Protein AF-C7G5F5-F1 (afdb_monomer_lite)

Structure (mmCIF, N/CA/C/O backbone):
data_AF-C7G5F5-F1
#
_entry.id   AF-C7G5F5-F1
#
loop_
_atom_site.group_PDB
_atom_site.id
_atom_site.type_symbol
_atom_site.label_atom_id
_atom_site.label_alt_id
_atom_site.label_comp_id
_atom_site.label_asym_id
_atom_site.label_entity_id
_atom_site.label_seq_id
_atom_site.pdbx_PDB_ins_code
_atom_site.Cartn_x
_atom_site.Cartn_y
_atom_site.Cartn_z
_atom_site.occupancy
_atom_site.B_iso_or_equiv
_atom_site.auth_seq_id
_atom_site.auth_comp_id
_atom_site.auth_asym_id
_atom_site.auth_atom_id
_atom_site.pdbx_PDB_model_num
ATOM 1 N N . MET A 1 1 ? -18.216 -35.610 23.518 1.00 41.78 1 MET A N 1
ATOM 2 C CA . MET A 1 1 ? -18.281 -35.046 22.150 1.00 41.78 1 MET A CA 1
ATOM 3 C C . MET A 1 1 ? -19.671 -34.454 21.893 1.00 41.78 1 MET A C 1
ATOM 5 O O . MET A 1 1 ? -20.422 -35.000 21.100 1.00 41.78 1 MET A O 1
ATOM 9 N N . GLY A 1 2 ? -20.041 -33.373 22.588 1.00 44.19 2 GLY A N 1
ATOM 10 C CA . GLY A 1 2 ? -21.374 -32.755 22.455 1.00 44.19 2 GLY A CA 1
ATOM 11 C C . GLY A 1 2 ? -21.395 -31.230 22.597 1.00 44.19 2 GLY A 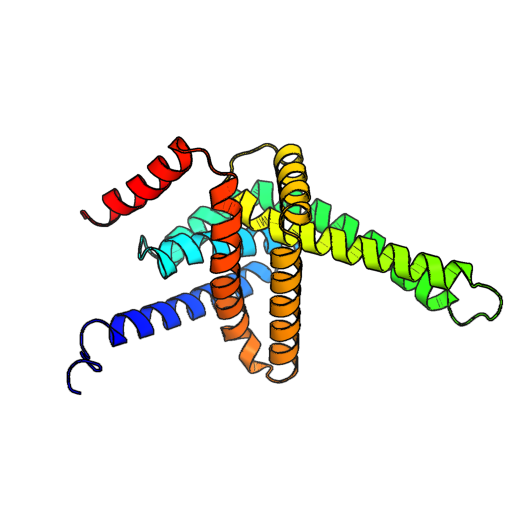C 1
ATOM 12 O O . GLY A 1 2 ? -22.450 -30.632 22.476 1.00 44.19 2 GLY A O 1
ATOM 13 N N . GLU A 1 3 ? -20.237 -30.592 22.799 1.00 46.66 3 GLU A N 1
ATOM 14 C CA . GLU A 1 3 ? -20.120 -29.143 23.048 1.00 46.66 3 GLU A CA 1
ATOM 15 C C . GLU A 1 3 ? -19.305 -28.403 21.969 1.00 46.66 3 GLU A C 1
ATOM 17 O O . GLU A 1 3 ? -18.878 -27.273 22.165 1.00 46.66 3 GLU A O 1
ATOM 22 N N . ILE A 1 4 ? -19.071 -29.025 20.806 1.00 52.66 4 ILE A N 1
ATOM 23 C CA . ILE A 1 4 ? -18.337 -28.401 19.679 1.00 52.66 4 ILE A CA 1
ATOM 24 C C . ILE A 1 4 ? -19.300 -27.698 18.693 1.00 52.66 4 ILE A C 1
ATOM 26 O O . ILE A 1 4 ? -18.876 -26.930 17.836 1.00 52.66 4 ILE A O 1
ATOM 30 N N . PHE A 1 5 ? -20.613 -27.880 18.870 1.00 50.88 5 PHE A N 1
ATOM 31 C CA . PHE A 1 5 ? -21.679 -27.259 18.075 1.00 50.88 5 PHE A CA 1
ATOM 32 C C . PHE A 1 5 ? -22.667 -26.486 18.964 1.00 50.88 5 PHE A C 1
ATOM 34 O O . PHE A 1 5 ? -23.878 -26.673 18.889 1.00 50.88 5 PHE A O 1
ATOM 41 N N . GLY A 1 6 ? -22.155 -25.600 19.823 1.00 54.84 6 GLY A N 1
ATOM 42 C CA . GLY A 1 6 ? -22.969 -24.543 20.429 1.00 54.84 6 GLY A CA 1
ATOM 43 C C . GLY A 1 6 ? -23.413 -23.557 19.344 1.00 54.84 6 GLY A C 1
ATOM 44 O O . GLY A 1 6 ? -22.683 -22.623 19.006 1.00 54.84 6 GLY A O 1
ATOM 45 N N . LEU A 1 7 ? -24.580 -23.827 18.760 1.00 55.72 7 LEU A N 1
ATOM 46 C CA . LEU A 1 7 ? -25.142 -23.190 17.566 1.00 55.72 7 LEU A CA 1
ATOM 47 C C . LEU A 1 7 ? -25.473 -21.695 17.726 1.00 55.72 7 LEU A C 1
ATOM 49 O O . LEU A 1 7 ? -25.555 -21.007 16.715 1.00 55.72 7 LEU A O 1
ATOM 53 N N . ASP A 1 8 ? -25.547 -21.155 18.945 1.00 58.97 8 ASP A N 1
ATOM 54 C CA . ASP A 1 8 ? -26.047 -19.782 19.136 1.00 58.97 8 ASP A CA 1
ATOM 55 C C . ASP A 1 8 ? -24.960 -18.709 19.306 1.00 58.97 8 ASP A C 1
ATOM 57 O O . ASP A 1 8 ? -25.210 -17.530 19.071 1.00 58.97 8 ASP A O 1
ATOM 61 N N . GLY A 1 9 ? -23.727 -19.090 19.656 1.00 62.62 9 GLY A N 1
ATOM 62 C CA . GLY A 1 9 ? -22.650 -18.125 19.917 1.00 62.62 9 GLY A CA 1
ATOM 63 C C . GLY A 1 9 ? -21.475 -18.231 18.951 1.00 62.62 9 GLY A C 1
ATOM 64 O O . GLY A 1 9 ? -21.127 -17.272 18.266 1.00 62.62 9 GLY A O 1
ATOM 65 N N . GLY A 1 10 ? -20.829 -19.399 18.903 1.00 69.06 10 GLY A N 1
ATOM 66 C CA . GLY A 1 10 ? -19.548 -19.569 18.208 1.00 69.06 10 GLY A CA 1
ATOM 67 C C . GLY A 1 10 ? -19.675 -19.610 16.685 1.00 69.06 10 GLY A C 1
ATOM 68 O O . GLY A 1 10 ? -18.945 -18.909 15.985 1.00 69.06 10 GLY A O 1
ATOM 69 N N . ILE A 1 11 ? -20.630 -20.393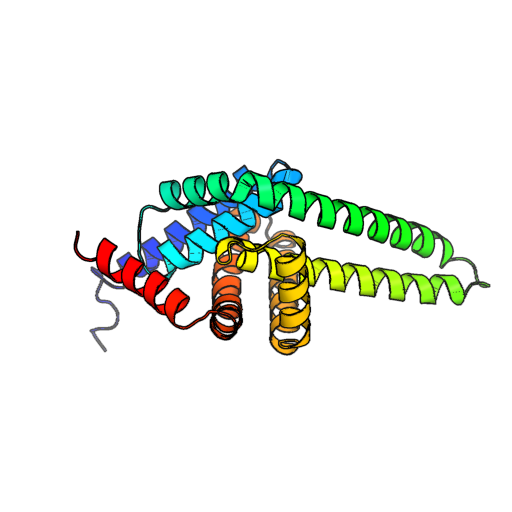 16.172 1.00 75.44 11 ILE A N 1
ATOM 70 C CA . ILE A 1 11 ? -20.873 -20.520 14.725 1.00 75.44 11 ILE A CA 1
ATOM 71 C C . ILE A 1 11 ? -21.415 -19.206 14.163 1.00 75.44 11 ILE A C 1
ATOM 73 O O . ILE A 1 11 ? -20.936 -18.755 13.127 1.00 75.44 11 ILE A O 1
ATOM 77 N N . MET A 1 12 ? -22.340 -18.557 14.878 1.00 74.25 12 MET A N 1
ATOM 78 C CA . MET A 1 12 ? -22.868 -17.245 14.498 1.00 74.25 12 MET A CA 1
ATOM 79 C C . MET A 1 12 ? -21.747 -16.198 14.423 1.00 74.25 12 MET A C 1
ATOM 81 O O . MET A 1 12 ? -21.626 -15.503 13.420 1.00 74.25 12 MET A O 1
ATOM 85 N N . LYS A 1 13 ? -20.851 -16.147 15.421 1.00 73.56 13 LYS A N 1
ATOM 86 C CA . LYS A 1 13 ? -19.676 -15.256 15.397 1.00 73.56 13 LYS A CA 1
ATOM 87 C C . LYS A 1 13 ? -18.721 -15.565 14.245 1.00 73.56 13 LYS A C 1
ATOM 89 O O . LYS A 1 13 ? -18.188 -14.641 13.632 1.00 73.56 13 LYS A O 1
ATOM 94 N N . PHE A 1 14 ? -18.497 -16.841 13.933 1.00 76.50 14 PHE A N 1
ATOM 95 C CA . PHE A 1 14 ? -17.671 -17.229 12.790 1.00 76.50 14 PHE A CA 1
ATOM 96 C C . PHE A 1 14 ? -18.301 -16.787 11.464 1.00 76.50 14 PHE A C 1
ATOM 98 O O . PHE A 1 14 ? -17.620 -16.173 10.643 1.00 76.50 14 PHE A O 1
ATOM 105 N N . LEU A 1 15 ? -19.600 -17.033 11.276 1.00 78.75 15 LEU A N 1
ATOM 106 C CA . LEU A 1 15 ? -20.338 -16.603 10.088 1.00 78.75 15 LEU A CA 1
ATOM 107 C C . LEU A 1 15 ? -20.327 -15.079 9.933 1.00 78.75 15 LEU A C 1
ATOM 109 O O . LEU A 1 15 ? -20.079 -14.592 8.831 1.00 78.75 15 LEU A O 1
ATOM 113 N N . SER A 1 16 ? -20.516 -14.333 11.025 1.00 80.00 16 SER A N 1
ATOM 114 C CA . SER A 1 16 ? -20.414 -12.870 11.022 1.00 80.00 16 SER A CA 1
ATOM 115 C C . SER A 1 16 ? -19.023 -12.404 10.594 1.00 80.00 16 SER A C 1
ATOM 117 O O . SER A 1 16 ? -18.918 -11.565 9.707 1.00 80.00 16 SER A O 1
ATOM 119 N N . LYS A 1 17 ? -17.947 -13.016 11.112 1.00 79.25 17 LYS A N 1
ATOM 120 C CA . LYS A 1 17 ? -16.571 -12.691 10.689 1.00 79.25 17 LYS A CA 1
ATOM 121 C C . LYS A 1 17 ? -16.331 -12.970 9.213 1.00 79.25 17 LYS A C 1
ATOM 123 O O . LYS A 1 17 ? -15.713 -12.154 8.534 1.00 79.25 17 LYS A O 1
ATOM 128 N N . VAL A 1 18 ? -16.808 -14.106 8.706 1.00 81.69 18 VAL A N 1
ATOM 129 C CA . VAL A 1 18 ? -16.709 -14.425 7.276 1.00 81.69 18 VAL A CA 1
ATOM 130 C C . VAL A 1 18 ? -17.470 -13.386 6.458 1.00 81.69 18 VAL A C 1
ATOM 132 O O . VAL A 1 18 ? -16.911 -12.854 5.502 1.00 81.69 18 VAL A O 1
ATOM 135 N N . SER A 1 19 ? -18.692 -13.032 6.857 1.00 82.81 19 SER A N 1
ATOM 136 C CA . SER A 1 19 ? -19.483 -11.984 6.204 1.00 82.81 19 SER A CA 1
ATOM 137 C C . SER A 1 19 ? -18.752 -10.637 6.192 1.00 82.81 19 SER A C 1
ATOM 139 O O . SER A 1 19 ? -18.629 -10.014 5.139 1.00 82.81 19 SER A O 1
ATOM 141 N N . ASP A 1 20 ? -18.180 -10.219 7.319 1.00 83.31 20 ASP A N 1
ATOM 142 C CA . ASP A 1 20 ? -17.421 -8.971 7.426 1.00 83.31 20 ASP A CA 1
ATOM 143 C C . ASP A 1 20 ? -16.192 -8.960 6.507 1.00 83.31 20 ASP A C 1
ATOM 145 O O . ASP A 1 20 ? -15.927 -7.971 5.819 1.00 83.31 20 ASP A O 1
ATOM 149 N N . ILE A 1 21 ? -15.466 -10.080 6.422 1.00 84.19 21 ILE A N 1
ATOM 150 C CA . ILE A 1 21 ? -14.344 -10.242 5.486 1.00 84.19 21 ILE A CA 1
ATOM 151 C C . ILE A 1 21 ? -14.812 -10.054 4.034 1.00 84.19 21 ILE A C 1
ATOM 153 O O . ILE A 1 21 ? -14.138 -9.381 3.248 1.00 84.19 21 ILE A O 1
ATOM 157 N N . CYS A 1 22 ? -15.978 -10.599 3.681 1.00 84.19 22 CYS A N 1
ATOM 158 C CA . CYS A 1 22 ? -16.553 -10.458 2.341 1.00 84.19 22 CYS A CA 1
ATOM 159 C C . CYS A 1 22 ? -16.934 -9.007 2.043 1.00 84.19 22 CYS A C 1
ATOM 161 O O . CYS A 1 22 ? -16.610 -8.485 0.977 1.00 84.19 22 CYS A O 1
ATOM 163 N N . ILE A 1 23 ? -17.575 -8.330 2.998 1.00 85.19 23 ILE A N 1
ATOM 164 C CA . ILE A 1 23 ? -17.983 -6.931 2.844 1.00 85.19 23 ILE A CA 1
ATOM 165 C C . ILE A 1 23 ? -16.751 -6.028 2.697 1.00 85.19 23 ILE A C 1
ATOM 167 O O . ILE A 1 23 ? -16.741 -5.157 1.827 1.00 85.19 23 ILE A O 1
ATOM 171 N N . ILE A 1 24 ? -15.690 -6.251 3.483 1.00 86.19 24 ILE A N 1
ATOM 172 C CA . ILE A 1 24 ? -14.423 -5.509 3.355 1.00 86.19 24 ILE A CA 1
ATOM 173 C C . ILE A 1 24 ? -13.800 -5.732 1.978 1.00 86.19 24 ILE A C 1
ATOM 175 O O . ILE A 1 24 ? -13.337 -4.771 1.370 1.00 86.19 24 ILE A O 1
ATOM 179 N N . SER A 1 25 ? -13.822 -6.963 1.466 1.00 86.25 25 SER A N 1
ATOM 180 C CA . SER A 1 25 ? -13.322 -7.283 0.126 1.00 86.25 25 SER A CA 1
ATOM 181 C C . SER A 1 25 ? -14.079 -6.512 -0.965 1.00 86.25 25 SER A C 1
ATOM 183 O O . SER A 1 25 ? -13.463 -5.873 -1.819 1.00 86.25 25 SER A O 1
ATOM 185 N N . ILE A 1 26 ? -15.414 -6.479 -0.893 1.00 85.69 26 ILE A N 1
ATOM 186 C CA . ILE A 1 26 ? -16.263 -5.739 -1.842 1.00 85.69 26 ILE A CA 1
ATOM 187 C C . ILE A 1 26 ? -16.007 -4.229 -1.750 1.00 85.69 26 ILE A C 1
ATOM 189 O O . ILE A 1 26 ? -15.820 -3.571 -2.774 1.00 85.69 26 ILE A O 1
ATOM 193 N N . LEU A 1 27 ? -15.969 -3.670 -0.536 1.00 85.31 27 LEU A N 1
ATOM 194 C CA . LEU A 1 27 ? -15.663 -2.251 -0.324 1.00 85.31 27 LEU A CA 1
ATOM 195 C C . LEU A 1 27 ? -14.277 -1.899 -0.861 1.00 85.31 27 LEU A C 1
ATOM 197 O O . LEU A 1 27 ? -14.117 -0.871 -1.518 1.00 85.31 27 LEU A O 1
ATOM 201 N N . TRP A 1 28 ? -13.291 -2.764 -0.617 1.00 86.00 28 TRP A N 1
ATOM 202 C CA . TRP A 1 28 ? -11.934 -2.574 -1.102 1.00 86.00 28 TRP A CA 1
ATOM 203 C C . TRP A 1 28 ? -11.891 -2.544 -2.631 1.00 86.00 28 TRP A C 1
ATOM 205 O O . TRP A 1 28 ? -11.289 -1.621 -3.176 1.00 86.00 28 TRP A O 1
ATOM 215 N N . LEU A 1 29 ? -12.583 -3.471 -3.307 1.00 83.94 29 LEU A N 1
ATOM 216 C CA . LEU A 1 29 ? -12.686 -3.521 -4.772 1.00 83.94 29 LEU A CA 1
ATOM 217 C C . LEU A 1 29 ? -13.338 -2.264 -5.357 1.00 83.94 29 LEU A C 1
ATOM 219 O O . LEU A 1 29 ? -12.807 -1.669 -6.292 1.00 83.94 29 LEU A O 1
ATOM 223 N N . ILE A 1 30 ? -14.463 -1.822 -4.791 1.00 85.25 30 ILE A N 1
ATOM 224 C CA . ILE A 1 30 ? -15.158 -0.611 -5.256 1.00 85.25 30 ILE A CA 1
ATOM 225 C C . ILE A 1 30 ? -14.259 0.617 -5.065 1.00 85.25 30 ILE A C 1
ATOM 227 O O . ILE A 1 30 ? -14.135 1.454 -5.960 1.00 85.25 30 ILE A O 1
ATOM 231 N N . CYS A 1 31 ? -13.587 0.719 -3.918 1.00 82.50 31 CYS A N 1
ATOM 232 C CA . CYS A 1 31 ? -12.700 1.838 -3.615 1.00 82.50 31 CYS A CA 1
ATOM 233 C C . CYS A 1 31 ? -11.328 1.750 -4.298 1.00 82.50 31 CYS A C 1
ATOM 235 O O . CYS A 1 31 ? -10.612 2.750 -4.294 1.00 82.50 31 CYS A O 1
ATOM 237 N N . CYS A 1 32 ? -10.944 0.613 -4.887 1.00 80.06 32 CYS A N 1
ATOM 238 C CA . CYS A 1 32 ? -9.712 0.481 -5.669 1.00 80.06 32 CYS A CA 1
ATOM 239 C C . CYS A 1 32 ? -9.915 0.745 -7.170 1.00 80.06 32 CYS A C 1
ATOM 241 O O . CYS A 1 32 ? -8.932 0.717 -7.908 1.00 80.06 32 CYS A O 1
ATOM 243 N N . LEU A 1 33 ? -11.153 1.000 -7.626 1.00 78.31 33 LEU A N 1
ATOM 244 C CA . LEU A 1 33 ? -11.451 1.295 -9.035 1.00 78.31 33 LEU A CA 1
ATOM 245 C C . LEU A 1 33 ? -10.596 2.456 -9.578 1.00 78.31 33 LEU A C 1
ATOM 247 O O . LEU A 1 33 ? -10.004 2.312 -10.649 1.00 78.31 33 LEU A O 1
ATOM 251 N N . PRO A 1 34 ? -10.443 3.585 -8.858 1.00 79.50 34 PRO A N 1
ATOM 252 C CA . PRO A 1 34 ? -9.388 4.534 -9.170 1.00 79.50 34 PRO A CA 1
ATOM 253 C C . PRO A 1 34 ? -8.026 3.977 -8.732 1.00 79.50 34 PRO A C 1
ATOM 255 O O . PRO A 1 34 ? -7.772 3.752 -7.551 1.00 79.50 34 PRO A O 1
ATOM 258 N N . ILE A 1 35 ? -7.084 3.854 -9.666 1.00 76.31 35 ILE A N 1
ATOM 259 C CA . ILE A 1 35 ? -5.718 3.376 -9.370 1.00 76.31 35 ILE A CA 1
ATOM 260 C C . ILE A 1 35 ? -5.036 4.238 -8.283 1.00 76.31 35 ILE A C 1
ATOM 262 O O . ILE A 1 35 ? -4.267 3.753 -7.451 1.00 76.31 35 ILE A O 1
ATOM 266 N N . VAL A 1 36 ? -5.371 5.531 -8.229 1.00 77.62 36 VAL A N 1
ATOM 267 C CA . VAL A 1 36 ? -4.848 6.470 -7.226 1.00 77.62 36 VAL A CA 1
ATOM 268 C C . VAL A 1 36 ? -5.362 6.204 -5.805 1.00 77.62 36 VAL A C 1
ATOM 270 O O . VAL A 1 36 ? -4.685 6.576 -4.846 1.00 77.62 36 VAL A O 1
ATOM 273 N N . THR A 1 37 ? -6.505 5.531 -5.641 1.00 83.88 37 THR A N 1
ATOM 274 C CA . THR A 1 37 ? -7.107 5.229 -4.332 1.00 83.88 37 THR A CA 1
ATOM 275 C C . THR A 1 37 ? -6.768 3.832 -3.819 1.00 83.88 37 THR A C 1
ATOM 277 O O . THR A 1 37 ? -7.159 3.511 -2.698 1.00 83.88 37 THR A O 1
ATOM 280 N N . ILE A 1 38 ? -5.985 3.031 -4.556 1.00 81.94 38 ILE A N 1
ATOM 281 C CA . ILE A 1 38 ? -5.511 1.707 -4.108 1.00 81.94 38 ILE A CA 1
ATOM 282 C C . ILE A 1 38 ? -4.822 1.808 -2.743 1.00 81.94 38 ILE A C 1
ATOM 284 O O . ILE A 1 38 ? -5.125 1.022 -1.843 1.00 81.94 38 ILE A O 1
ATOM 288 N N . GLY A 1 39 ? -3.952 2.806 -2.553 1.00 78.31 39 GLY A N 1
ATOM 289 C CA . GLY A 1 39 ? -3.282 3.020 -1.271 1.00 78.31 39 GLY A CA 1
ATOM 290 C C . GLY A 1 39 ? -4.257 3.322 -0.130 1.00 78.31 39 GLY A C 1
ATOM 291 O O . GLY A 1 39 ? -4.231 2.649 0.897 1.00 78.31 39 GLY A O 1
ATOM 292 N N . ALA A 1 40 ? -5.181 4.269 -0.337 1.00 80.88 40 ALA A N 1
ATOM 293 C CA . ALA A 1 40 ? -6.173 4.654 0.672 1.00 80.88 40 ALA A CA 1
ATOM 294 C C . ALA A 1 40 ? -7.141 3.507 1.007 1.00 80.88 40 ALA A C 1
ATOM 296 O O . ALA A 1 40 ? -7.448 3.273 2.175 1.00 80.88 40 ALA A O 1
ATOM 297 N N . SER A 1 41 ? -7.583 2.765 -0.013 1.00 83.06 41 SER A N 1
ATOM 298 C CA . SER A 1 41 ? -8.453 1.599 0.133 1.00 83.06 41 SER A CA 1
ATOM 299 C C . SER A 1 41 ? -7.760 0.487 0.922 1.00 83.06 41 SER A C 1
ATOM 301 O O . SER A 1 41 ? -8.342 -0.064 1.850 1.00 83.06 41 SER A O 1
ATOM 303 N N . THR A 1 42 ? -6.487 0.202 0.629 1.00 83.25 42 THR A N 1
ATOM 304 C CA . THR A 1 42 ? -5.705 -0.839 1.323 1.00 83.25 42 THR A CA 1
ATOM 305 C C . THR A 1 42 ? -5.438 -0.472 2.783 1.00 83.25 42 THR A C 1
ATOM 307 O O . THR A 1 42 ? -5.623 -1.308 3.666 1.00 83.25 42 THR A O 1
ATOM 310 N N . THR A 1 43 ? -5.078 0.783 3.067 1.00 83.62 43 THR A N 1
ATOM 311 C CA . THR A 1 43 ? -4.908 1.293 4.438 1.00 83.62 43 THR A CA 1
ATOM 312 C C . THR A 1 43 ? -6.221 1.234 5.229 1.00 83.62 43 THR A C 1
ATOM 314 O O . THR A 1 43 ? -6.224 0.772 6.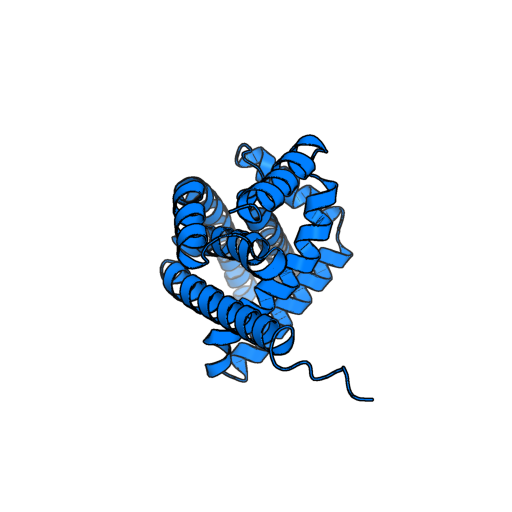372 1.00 83.62 43 THR A O 1
ATOM 317 N N . ALA A 1 44 ? -7.344 1.636 4.624 1.00 81.12 44 ALA A N 1
ATOM 318 C CA . ALA A 1 44 ? -8.660 1.575 5.261 1.00 81.12 44 ALA A CA 1
ATOM 319 C C . ALA A 1 44 ? -9.125 0.130 5.493 1.00 81.12 44 ALA A C 1
ATOM 321 O O . ALA A 1 44 ? -9.556 -0.204 6.594 1.00 81.12 44 ALA A O 1
ATOM 322 N N . ALA A 1 45 ? -8.971 -0.746 4.497 1.00 83.62 45 ALA A N 1
ATOM 323 C CA . ALA A 1 45 ? -9.325 -2.157 4.605 1.00 83.62 45 ALA A CA 1
ATOM 324 C C . ALA A 1 45 ? -8.506 -2.858 5.694 1.00 83.62 45 ALA A C 1
ATOM 326 O O . ALA A 1 45 ? -9.069 -3.594 6.500 1.00 83.62 45 ALA A O 1
ATOM 327 N N . TYR A 1 46 ? -7.203 -2.573 5.778 1.00 84.31 46 TYR A N 1
ATOM 328 C CA . TYR A 1 46 ? -6.347 -3.081 6.848 1.00 84.31 46 TYR A CA 1
ATOM 329 C C . TYR A 1 46 ? -6.812 -2.611 8.232 1.00 84.31 46 TYR A C 1
ATOM 331 O O . TYR A 1 46 ? -6.951 -3.424 9.148 1.00 84.31 46 TYR A O 1
ATOM 339 N N . TYR A 1 47 ? -7.080 -1.310 8.383 1.00 82.94 47 TYR A N 1
ATOM 340 C CA . TYR A 1 47 ? -7.555 -0.734 9.641 1.00 82.94 47 TYR A CA 1
ATOM 341 C C . TYR A 1 47 ? -8.867 -1.388 10.094 1.00 82.94 47 TYR A C 1
ATOM 343 O O . TYR A 1 47 ? -8.963 -1.866 11.226 1.00 82.94 47 TYR A O 1
ATOM 351 N N . THR A 1 48 ? -9.851 -1.473 9.197 1.00 81.62 48 THR A N 1
ATOM 352 C CA . THR A 1 48 ? -11.160 -2.072 9.482 1.00 81.62 48 THR A CA 1
ATOM 353 C C . THR A 1 48 ? -11.051 -3.572 9.749 1.00 81.62 48 THR A C 1
ATOM 355 O O . THR A 1 48 ? -11.698 -4.065 10.665 1.00 81.62 48 THR A O 1
ATOM 358 N N . MET A 1 49 ? -10.190 -4.305 9.036 1.00 82.62 49 MET A N 1
ATOM 359 C CA . MET A 1 49 ? -9.955 -5.732 9.285 1.00 82.62 49 MET A CA 1
ATOM 360 C C . MET A 1 49 ? -9.438 -5.981 10.706 1.00 82.62 49 MET A C 1
ATOM 362 O O . MET A 1 49 ? -9.907 -6.882 11.399 1.00 82.62 49 MET A O 1
ATOM 366 N N . VAL A 1 50 ? -8.495 -5.166 11.180 1.00 79.38 50 VAL A N 1
ATOM 367 C CA . VAL A 1 50 ? -7.963 -5.325 12.537 1.00 79.38 50 VAL A CA 1
ATOM 368 C C . VAL A 1 50 ? -8.960 -4.839 13.591 1.00 79.38 50 VAL A C 1
ATOM 370 O O . VAL A 1 50 ? -9.175 -5.533 14.583 1.00 79.38 50 VAL A O 1
ATOM 373 N N . LYS A 1 51 ? -9.588 -3.677 13.394 1.00 79.50 51 LYS A N 1
ATOM 374 C CA . LYS A 1 51 ? -10.495 -3.103 14.396 1.00 79.50 51 LYS A CA 1
ATOM 375 C C . LYS A 1 51 ? -11.821 -3.874 14.496 1.00 79.50 51 LYS A C 1
ATOM 377 O O . LYS A 1 51 ? -12.226 -4.246 15.591 1.00 79.50 51 LYS A O 1
ATOM 382 N N . VAL A 1 52 ? -12.455 -4.168 13.364 1.00 78.81 52 VAL A N 1
ATOM 383 C CA . VAL A 1 52 ? -13.800 -4.762 13.318 1.00 78.81 52 VAL A CA 1
ATOM 384 C C . VAL A 1 52 ? -13.734 -6.288 13.336 1.00 78.81 52 VAL A C 1
ATOM 386 O O . VAL A 1 52 ? -14.383 -6.908 14.164 1.00 78.81 52 VAL A O 1
ATOM 389 N N . VAL A 1 53 ? -12.906 -6.926 12.499 1.00 76.75 53 VAL A N 1
ATOM 390 C CA . VAL A 1 53 ? -12.931 -8.403 12.380 1.00 76.75 53 VAL A CA 1
ATOM 391 C C . VAL A 1 53 ? -12.155 -9.100 13.498 1.00 76.75 53 VAL A C 1
ATOM 393 O O . VAL A 1 53 ? -12.583 -10.145 13.993 1.00 76.75 53 VAL A O 1
ATOM 396 N N . LYS A 1 54 ? -11.001 -8.558 13.910 1.00 74.94 54 LYS A N 1
ATOM 397 C CA . LYS A 1 54 ? -10.202 -9.182 14.979 1.00 74.94 54 LYS A CA 1
ATOM 398 C C . LYS A 1 54 ? -10.641 -8.785 16.379 1.00 74.94 54 LYS A C 1
ATOM 400 O O . LYS A 1 54 ? -10.621 -9.642 17.256 1.00 74.94 54 LYS A O 1
ATOM 405 N N . ARG A 1 55 ? -10.969 -7.509 16.590 1.00 71.50 55 ARG A N 1
ATOM 406 C CA . ARG A 1 55 ? -11.332 -6.997 17.916 1.00 71.50 55 ARG A CA 1
ATOM 407 C C . ARG A 1 55 ? -12.839 -6.862 18.142 1.00 71.50 55 ARG A C 1
ATOM 409 O O . ARG A 1 55 ? -13.222 -6.646 19.277 1.00 71.50 55 ARG A O 1
ATOM 416 N N . GLU A 1 56 ? -13.670 -7.044 17.110 1.00 69.81 56 GLU A N 1
ATOM 417 C CA . GLU A 1 56 ? -15.139 -6.954 17.208 1.00 69.81 56 GLU A CA 1
ATOM 418 C C . GLU A 1 56 ? -15.630 -5.546 17.610 1.00 69.81 56 GLU A C 1
ATOM 420 O O . GLU A 1 56 ? -16.678 -5.398 18.228 1.00 69.81 56 GLU A O 1
ATOM 425 N N . ILE A 1 57 ? -14.883 -4.494 17.231 1.00 68.81 57 ILE A N 1
ATOM 426 C CA . ILE A 1 57 ? -15.158 -3.108 17.636 1.00 68.81 57 ILE A CA 1
ATOM 427 C C . ILE A 1 57 ? -15.655 -2.255 16.465 1.00 68.81 57 ILE A C 1
ATOM 429 O O . ILE A 1 57 ? -14.938 -2.042 15.482 1.00 68.81 57 ILE A O 1
ATOM 433 N N . GLY A 1 58 ? -16.824 -1.639 16.646 1.00 69.62 58 GLY A N 1
ATOM 434 C CA . GLY A 1 58 ? -17.368 -0.618 15.753 1.00 69.62 58 GLY A CA 1
ATOM 435 C C . GLY A 1 58 ? -18.037 -1.176 14.492 1.00 69.62 58 GLY A C 1
ATOM 436 O O . GLY A 1 58 ? -17.970 -2.358 14.169 1.00 69.62 58 GLY A O 1
ATOM 437 N N . THR A 1 59 ? -18.726 -0.305 13.751 1.00 77.00 59 THR A N 1
ATOM 438 C CA . THR A 1 59 ? -19.452 -0.707 12.536 1.00 77.00 59 THR A CA 1
ATOM 439 C C . THR A 1 59 ? -18.534 -0.694 11.311 1.00 77.00 59 THR A C 1
ATOM 441 O O . THR A 1 59 ? -17.956 0.345 10.982 1.00 77.00 59 THR A O 1
ATOM 444 N N . LEU A 1 60 ? -18.491 -1.806 10.570 1.00 79.50 60 LEU A N 1
ATOM 445 C CA . LEU A 1 60 ? -17.621 -2.032 9.406 1.00 79.50 60 LEU A CA 1
ATOM 446 C C . LEU A 1 60 ? -17.583 -0.863 8.412 1.00 79.50 60 LEU A C 1
ATOM 448 O O . LEU A 1 60 ? -16.522 -0.300 8.142 1.00 79.50 60 LEU A O 1
ATOM 452 N N . HIS A 1 61 ? -18.746 -0.451 7.904 1.00 77.06 61 HIS A N 1
ATOM 453 C CA . HIS A 1 61 ? -18.836 0.623 6.912 1.00 77.06 61 HIS A CA 1
ATOM 454 C C . HIS A 1 61 ? -18.382 1.977 7.468 1.00 77.06 61 HIS A C 1
ATOM 456 O O . HIS A 1 61 ? -17.663 2.716 6.796 1.00 77.06 61 HIS A O 1
ATOM 462 N N . LYS A 1 62 ? -18.781 2.309 8.704 1.00 77.00 62 LYS A N 1
ATOM 463 C CA . LYS A 1 62 ? -18.445 3.598 9.325 1.00 77.00 62 LYS A CA 1
ATOM 464 C C . LYS A 1 62 ? -16.939 3.719 9.524 1.00 77.00 62 LYS A C 1
ATOM 466 O O . LYS A 1 62 ? -16.359 4.726 9.125 1.00 77.00 62 LYS A O 1
ATOM 471 N N . GLU A 1 63 ? -16.311 2.680 10.068 1.00 81.69 63 GLU A N 1
ATOM 472 C CA . GLU A 1 63 ? -14.869 2.656 10.319 1.00 81.69 63 GLU A CA 1
ATOM 473 C C . GLU A 1 63 ? -14.060 2.667 9.019 1.00 81.69 63 GLU A C 1
ATOM 475 O O . GLU A 1 63 ? -13.087 3.417 8.915 1.00 81.69 63 GLU A O 1
ATOM 480 N N . PHE A 1 64 ? -14.505 1.931 7.995 1.00 83.44 64 PHE A N 1
ATOM 481 C CA . PHE A 1 64 ? -13.868 1.944 6.678 1.00 83.44 64 PHE A CA 1
ATOM 482 C C . PHE A 1 64 ? -13.875 3.347 6.056 1.00 83.44 64 PHE A C 1
ATOM 484 O O . PHE A 1 64 ? -12.816 3.889 5.744 1.00 83.44 64 PHE A O 1
ATOM 491 N N . PHE A 1 65 ? -15.043 3.991 5.939 1.00 81.75 65 PHE A N 1
ATOM 492 C CA . PHE A 1 65 ? -15.139 5.331 5.342 1.00 81.75 65 PHE A CA 1
ATOM 493 C C . PHE A 1 65 ? -14.523 6.435 6.210 1.00 81.75 65 PHE A C 1
ATOM 495 O O . PHE A 1 65 ? -14.138 7.485 5.683 1.00 81.75 65 PHE A O 1
ATOM 502 N N . ARG A 1 66 ? -14.438 6.232 7.530 1.00 82.75 66 ARG A N 1
ATOM 503 C CA . ARG A 1 66 ? -13.727 7.130 8.447 1.00 82.75 66 ARG A CA 1
ATOM 504 C C . ARG A 1 66 ? -12.223 7.065 8.196 1.00 82.75 66 ARG A C 1
ATOM 506 O O . ARG A 1 66 ? -11.627 8.098 7.899 1.00 82.75 66 ARG A O 1
ATOM 513 N N . SER A 1 67 ? -11.641 5.864 8.232 1.00 81.06 67 SER A N 1
ATOM 514 C CA . SER A 1 67 ? -10.208 5.656 7.980 1.00 81.06 67 SER A CA 1
ATOM 515 C C . SER A 1 67 ? -9.817 6.065 6.558 1.00 81.06 67 SER A C 1
ATOM 517 O O . SER A 1 67 ? -8.806 6.741 6.363 1.00 81.06 67 SER A O 1
ATOM 519 N N . PHE A 1 68 ? -10.671 5.761 5.576 1.00 80.19 68 PHE A N 1
ATOM 520 C CA . PHE A 1 68 ? -10.478 6.167 4.187 1.00 80.19 68 PHE A CA 1
ATOM 521 C C . PHE A 1 68 ? -10.376 7.685 4.044 1.00 80.19 68 PHE A C 1
ATOM 523 O O . PHE A 1 68 ? -9.443 8.163 3.411 1.00 80.19 68 PHE A O 1
ATOM 530 N N . ARG A 1 69 ? -11.293 8.457 4.651 1.00 79.88 69 ARG A N 1
ATOM 531 C CA . ARG A 1 69 ? -11.280 9.929 4.570 1.00 79.88 69 ARG A CA 1
ATOM 532 C C . ARG A 1 69 ? -10.131 10.560 5.348 1.00 79.88 69 ARG A C 1
ATOM 534 O O . ARG A 1 69 ? -9.543 11.520 4.858 1.00 79.88 69 ARG A O 1
ATOM 541 N N . MET A 1 70 ? -9.810 10.021 6.522 1.00 80.19 70 MET A N 1
ATOM 542 C CA . MET A 1 70 ? -8.729 10.530 7.367 1.00 80.19 70 MET A CA 1
ATOM 543 C C . MET A 1 70 ? -7.370 10.382 6.675 1.00 80.19 70 MET A C 1
ATOM 545 O O . MET A 1 70 ? -6.612 11.342 6.588 1.00 80.19 70 MET A O 1
ATOM 549 N N . ASN A 1 71 ? -7.116 9.214 6.081 1.00 81.19 71 ASN A N 1
ATOM 550 C CA . ASN A 1 71 ? -5.840 8.904 5.442 1.00 81.19 71 ASN A CA 1
ATOM 551 C C . ASN A 1 71 ? -5.807 9.217 3.939 1.00 81.19 71 ASN A C 1
ATOM 553 O O . ASN A 1 71 ? -4.780 8.989 3.304 1.00 81.19 71 ASN A O 1
ATOM 557 N N . PHE A 1 72 ? -6.889 9.735 3.343 1.00 80.19 72 PHE A N 1
ATOM 558 C CA . PHE A 1 72 ? -7.020 9.882 1.887 1.00 80.19 72 PHE A CA 1
ATOM 559 C C . PHE A 1 72 ? -5.882 10.700 1.267 1.00 80.19 72 PHE A C 1
ATOM 561 O O . PHE A 1 72 ? -5.254 10.271 0.301 1.00 80.19 72 PHE A O 1
ATOM 568 N N . LYS A 1 73 ? -5.592 11.875 1.843 1.00 79.44 73 LYS A N 1
ATOM 569 C CA . LYS A 1 73 ? -4.594 12.808 1.300 1.00 79.44 73 LYS A CA 1
ATOM 570 C C . LYS A 1 73 ? -3.186 12.225 1.370 1.00 79.44 73 LYS A C 1
ATOM 572 O O . LYS A 1 73 ? -2.478 12.224 0.367 1.00 79.44 73 LYS A O 1
ATOM 577 N N . ASP A 1 74 ? -2.790 11.702 2.528 1.00 81.06 74 ASP A N 1
ATOM 578 C CA . ASP A 1 74 ? -1.452 11.135 2.698 1.00 81.06 74 ASP A CA 1
ATOM 579 C C . ASP A 1 74 ? -1.277 9.828 1.926 1.00 81.06 74 ASP A C 1
ATOM 581 O O . ASP A 1 74 ? -0.237 9.629 1.294 1.00 81.06 74 ASP A O 1
ATOM 585 N N . SER A 1 75 ? -2.316 8.990 1.881 1.00 82.00 75 SER A N 1
ATOM 586 C CA . SER A 1 75 ? -2.305 7.746 1.109 1.00 82.00 75 SER A CA 1
ATOM 587 C C . SER A 1 75 ? -2.172 8.005 -0.384 1.00 82.00 75 SER A C 1
ATOM 589 O O . SER A 1 75 ? -1.414 7.298 -1.037 1.00 82.00 75 SER A O 1
ATOM 591 N N . ILE A 1 76 ? -2.854 9.016 -0.936 1.00 85.25 76 ILE A N 1
ATOM 592 C CA . ILE A 1 76 ? -2.726 9.364 -2.359 1.00 85.25 76 ILE A CA 1
ATOM 593 C C . ILE A 1 76 ? -1.318 9.846 -2.674 1.00 85.25 76 ILE A C 1
ATOM 595 O O . ILE A 1 76 ? -0.741 9.400 -3.661 1.00 85.25 76 ILE A O 1
ATOM 599 N N . VAL A 1 77 ? -0.748 10.726 -1.847 1.00 86.00 77 VAL A N 1
ATOM 600 C CA . VAL A 1 77 ? 0.606 11.245 -2.087 1.00 86.00 77 VAL A CA 1
ATOM 601 C C . VAL A 1 77 ? 1.627 10.109 -2.060 1.00 86.00 77 VAL A C 1
ATOM 603 O O . VAL A 1 77 ? 2.455 10.008 -2.963 1.00 86.00 77 VAL A O 1
ATOM 606 N N . ILE A 1 78 ? 1.551 9.226 -1.063 1.00 85.88 78 ILE A N 1
ATOM 607 C CA . ILE A 1 78 ? 2.450 8.071 -0.955 1.00 85.88 78 ILE A CA 1
ATOM 608 C C . ILE A 1 78 ? 2.230 7.090 -2.116 1.00 85.88 78 ILE A C 1
ATOM 610 O O . ILE A 1 78 ? 3.200 6.652 -2.734 1.00 85.88 78 ILE A O 1
ATOM 614 N N . ASN A 1 79 ? 0.975 6.777 -2.447 1.00 88.19 79 ASN A N 1
ATOM 615 C CA . ASN A 1 79 ? 0.637 5.888 -3.558 1.00 88.19 79 ASN A CA 1
ATOM 616 C C . ASN A 1 79 ? 1.155 6.445 -4.889 1.00 88.19 79 ASN A C 1
ATOM 618 O O . ASN A 1 79 ? 1.708 5.698 -5.682 1.00 88.19 79 ASN A O 1
ATOM 622 N N . LEU A 1 80 ? 1.050 7.756 -5.116 1.00 87.00 80 LEU A N 1
ATOM 623 C CA . LEU A 1 80 ? 1.527 8.394 -6.341 1.00 87.00 80 LEU A CA 1
ATOM 624 C C . LEU A 1 80 ? 3.056 8.334 -6.464 1.00 87.00 80 LEU A C 1
ATOM 626 O O . LEU A 1 80 ? 3.562 8.077 -7.553 1.00 87.00 80 LEU A O 1
ATOM 630 N N . ILE A 1 81 ? 3.788 8.490 -5.355 1.00 88.06 81 ILE A N 1
ATOM 631 C CA . ILE A 1 81 ? 5.249 8.313 -5.325 1.00 88.06 81 ILE A CA 1
ATOM 632 C C . ILE A 1 81 ? 5.623 6.869 -5.688 1.00 88.06 81 ILE A C 1
ATOM 634 O O . ILE A 1 81 ? 6.476 6.654 -6.550 1.00 88.06 81 ILE A O 1
ATOM 638 N N . TYR A 1 82 ? 4.976 5.878 -5.067 1.00 87.00 82 TYR A N 1
ATOM 639 C CA . TYR A 1 82 ? 5.242 4.470 -5.371 1.00 87.00 82 TYR A CA 1
ATOM 640 C C . TYR A 1 82 ? 4.854 4.104 -6.802 1.00 87.00 82 TYR A C 1
ATOM 642 O O . TYR A 1 82 ? 5.623 3.439 -7.489 1.00 87.00 82 TYR A O 1
ATOM 650 N N . LEU A 1 83 ? 3.702 4.569 -7.277 1.00 87.38 83 LEU A N 1
ATOM 651 C CA . LEU A 1 83 ? 3.222 4.310 -8.629 1.00 87.38 83 LEU A CA 1
ATOM 652 C C . LEU A 1 83 ? 4.166 4.902 -9.679 1.00 87.38 83 LEU A C 1
ATOM 654 O O . LEU A 1 83 ? 4.503 4.226 -10.648 1.00 87.38 83 LEU A O 1
ATOM 658 N N . PHE A 1 84 ? 4.659 6.120 -9.453 1.00 89.56 84 PHE A N 1
ATOM 659 C CA . PHE A 1 84 ? 5.657 6.748 -10.315 1.00 89.56 84 PHE A CA 1
ATOM 660 C C . PHE A 1 84 ? 6.959 5.933 -10.385 1.00 89.56 84 PHE A C 1
ATOM 662 O O . PHE A 1 84 ? 7.444 5.644 -11.479 1.00 89.56 84 PHE A O 1
ATOM 669 N N . LEU A 1 85 ? 7.491 5.490 -9.238 1.00 88.75 85 LEU A N 1
ATOM 670 C CA . LEU A 1 85 ? 8.687 4.636 -9.188 1.00 88.75 85 LEU A CA 1
ATOM 671 C C . LEU A 1 85 ? 8.472 3.293 -9.899 1.00 88.75 85 LEU A C 1
ATOM 673 O O . LEU A 1 85 ? 9.334 2.847 -10.656 1.00 88.75 85 LEU A O 1
ATOM 677 N N . MET A 1 86 ? 7.314 2.666 -9.688 1.00 88.31 86 MET A N 1
ATOM 678 C CA . MET A 1 86 ? 6.960 1.383 -10.299 1.00 88.31 86 MET A CA 1
ATOM 679 C C . MET A 1 86 ? 6.835 1.492 -11.822 1.00 88.31 86 MET A C 1
ATOM 681 O O . MET A 1 86 ? 7.312 0.605 -12.523 1.00 88.31 86 MET A O 1
ATOM 685 N N . ILE A 1 87 ? 6.258 2.582 -12.346 1.00 90.50 87 ILE A N 1
ATOM 686 C CA . ILE A 1 87 ? 6.159 2.828 -13.795 1.00 90.50 87 ILE A CA 1
ATOM 687 C C . ILE A 1 87 ? 7.547 2.991 -14.415 1.00 90.50 87 ILE A C 1
ATOM 689 O O . ILE A 1 87 ? 7.829 2.372 -15.440 1.00 90.50 87 ILE A O 1
ATOM 693 N N . ILE A 1 88 ? 8.428 3.781 -13.790 1.00 91.12 88 ILE A N 1
ATOM 694 C CA . ILE A 1 88 ? 9.800 3.968 -14.284 1.00 91.12 88 ILE A CA 1
ATOM 695 C C . ILE A 1 88 ? 10.533 2.628 -14.323 1.00 91.12 88 ILE A C 1
ATOM 697 O O . ILE A 1 88 ? 11.156 2.296 -15.331 1.00 91.12 88 ILE A O 1
ATOM 701 N N . LEU A 1 89 ? 10.454 1.837 -13.253 1.00 89.81 89 LEU A N 1
ATOM 702 C CA . LEU A 1 89 ? 11.109 0.530 -13.199 1.00 89.81 89 LEU A CA 1
ATOM 703 C C . LEU A 1 89 ? 10.520 -0.444 -14.225 1.00 89.81 89 LEU A C 1
ATOM 705 O O . LEU A 1 89 ? 11.281 -1.096 -14.932 1.00 89.81 89 LEU A O 1
ATOM 709 N N . ALA A 1 90 ? 9.195 -0.493 -14.376 1.00 89.44 90 ALA A N 1
ATOM 710 C CA . ALA A 1 90 ? 8.537 -1.328 -15.381 1.00 89.44 90 ALA A CA 1
ATOM 711 C C . ALA A 1 90 ? 8.951 -0.948 -16.811 1.00 89.44 90 ALA A C 1
ATOM 713 O O . ALA A 1 90 ? 9.214 -1.829 -17.627 1.00 89.44 90 ALA A O 1
ATOM 714 N N . PHE A 1 91 ? 9.075 0.351 -17.103 1.00 90.69 91 PHE A N 1
ATOM 715 C CA . PHE A 1 91 ? 9.570 0.830 -18.391 1.00 90.69 91 PHE A CA 1
ATOM 716 C C . PHE A 1 91 ? 11.021 0.395 -18.641 1.00 90.69 91 PHE A C 1
ATOM 718 O O . PHE A 1 91 ? 11.322 -0.127 -19.710 1.00 90.69 91 PHE A O 1
ATOM 725 N N . ASN A 1 92 ? 11.907 0.529 -17.648 1.00 89.00 92 ASN A N 1
ATOM 726 C CA . ASN A 1 92 ? 13.294 0.062 -17.766 1.00 89.00 92 ASN A CA 1
ATOM 727 C C . ASN A 1 92 ? 13.372 -1.459 -17.982 1.00 89.00 92 ASN A C 1
ATOM 729 O O . ASN A 1 92 ? 14.113 -1.914 -18.850 1.00 89.00 92 ASN A O 1
ATOM 733 N N . ILE A 1 93 ? 12.572 -2.242 -17.250 1.00 88.25 93 ILE A N 1
ATOM 734 C CA . ILE A 1 93 ? 12.481 -3.701 -17.422 1.00 88.25 93 ILE A CA 1
ATOM 735 C C . ILE A 1 93 ? 12.029 -4.048 -18.843 1.00 88.25 93 ILE A C 1
ATOM 737 O O . ILE A 1 93 ? 12.633 -4.909 -19.477 1.00 88.25 93 ILE A O 1
ATOM 741 N N . TYR A 1 94 ? 11.000 -3.370 -19.357 1.00 88.75 94 TYR A N 1
ATOM 742 C CA . TYR A 1 94 ? 10.487 -3.591 -20.709 1.00 88.75 94 TYR A CA 1
ATOM 743 C C . TYR A 1 94 ? 11.535 -3.275 -21.783 1.00 88.75 94 TYR A C 1
ATOM 745 O O . TYR A 1 94 ? 11.746 -4.083 -22.687 1.00 88.75 94 TYR A O 1
ATOM 753 N N . MET A 1 95 ? 12.235 -2.144 -21.653 1.00 86.75 95 MET A N 1
ATOM 754 C CA . MET A 1 95 ? 13.309 -1.752 -22.572 1.00 86.75 95 MET A CA 1
ATOM 755 C C . MET A 1 95 ? 14.453 -2.774 -22.577 1.00 86.75 95 MET A C 1
ATOM 757 O O . MET A 1 95 ? 14.884 -3.196 -23.647 1.00 86.75 95 MET A O 1
ATOM 761 N N . MET A 1 96 ? 14.904 -3.219 -21.398 1.00 85.62 96 MET A N 1
ATOM 762 C CA . MET A 1 96 ? 15.961 -4.234 -21.299 1.00 85.62 96 MET A CA 1
ATOM 763 C C . MET A 1 96 ? 15.493 -5.589 -21.837 1.00 85.62 96 MET A C 1
ATOM 765 O O . MET A 1 96 ? 16.249 -6.266 -22.526 1.00 85.62 96 MET A O 1
ATOM 769 N N . TYR A 1 97 ? 14.238 -5.976 -21.587 1.00 84.25 97 TYR A N 1
ATOM 770 C CA . TYR A 1 97 ? 13.678 -7.235 -22.082 1.00 84.25 97 TYR A CA 1
ATOM 771 C C . TYR A 1 97 ? 13.696 -7.322 -23.612 1.00 84.25 97 TYR A C 1
ATOM 773 O O . TYR A 1 97 ? 14.042 -8.366 -24.161 1.00 84.25 97 TYR A O 1
ATOM 781 N N . GLN A 1 98 ? 13.396 -6.222 -24.309 1.00 83.25 98 GLN A N 1
ATOM 782 C CA . GLN A 1 98 ? 13.475 -6.173 -25.773 1.00 83.25 98 GLN A CA 1
ATOM 783 C C . GLN A 1 98 ? 14.903 -6.359 -26.313 1.00 83.25 98 GLN A C 1
ATOM 785 O O . GLN A 1 98 ? 15.072 -6.797 -27.449 1.00 83.25 98 GLN A O 1
ATOM 790 N N . GLN A 1 99 ? 15.926 -6.052 -25.513 1.00 80.19 99 GLN A N 1
ATOM 791 C CA . GLN A 1 99 ? 17.335 -6.119 -25.911 1.00 80.19 99 GLN A CA 1
ATOM 792 C C . GLN A 1 99 ? 17.982 -7.489 -25.636 1.00 80.19 99 GLN A C 1
ATOM 794 O O . GLN A 1 99 ? 19.013 -7.794 -26.228 1.00 80.19 99 GLN A O 1
ATOM 799 N N . ILE A 1 100 ? 17.359 -8.352 -24.818 1.00 72.62 100 ILE A N 1
ATOM 800 C CA . ILE A 1 100 ? 17.871 -9.692 -24.448 1.00 72.62 100 ILE A CA 1
ATOM 801 C C . ILE A 1 100 ? 18.024 -10.640 -25.659 1.00 72.62 100 ILE A C 1
ATOM 803 O O . ILE A 1 100 ? 18.772 -11.610 -25.589 1.00 72.62 100 ILE A O 1
ATOM 807 N N . GLY A 1 101 ? 17.346 -10.371 -26.781 1.00 64.38 101 GLY A N 1
ATOM 808 C CA . GLY A 1 101 ? 17.427 -11.190 -27.998 1.00 64.38 101 GLY A CA 1
ATOM 809 C C . GLY A 1 101 ? 18.692 -10.997 -28.846 1.00 64.38 101 GLY A C 1
ATOM 810 O O . GLY A 1 101 ? 18.900 -11.769 -29.782 1.00 64.38 101 GLY A O 1
ATOM 811 N N . ASN A 1 102 ? 19.529 -9.996 -28.549 1.00 70.38 102 ASN A N 1
ATOM 812 C CA . ASN A 1 102 ? 20.766 -9.746 -29.289 1.00 70.38 102 ASN A CA 1
ATOM 813 C C . ASN A 1 102 ? 21.948 -10.519 -28.663 1.00 70.38 102 ASN A C 1
ATOM 815 O O . ASN A 1 102 ? 22.220 -10.337 -27.476 1.00 70.38 102 ASN A O 1
ATOM 819 N N . PRO A 1 103 ? 22.688 -11.348 -29.432 1.00 57.66 103 PRO A N 1
ATOM 820 C CA . PRO A 1 103 ? 23.743 -12.225 -28.901 1.00 57.66 103 PRO A CA 1
ATOM 821 C C . PRO A 1 103 ? 24.940 -11.532 -28.226 1.00 57.66 103 PRO A C 1
ATOM 823 O O . PRO A 1 103 ? 25.735 -12.218 -27.588 1.00 57.66 103 PRO A O 1
ATOM 826 N N . GLU A 1 104 ? 25.102 -10.212 -28.367 1.00 58.97 104 GLU A N 1
ATOM 827 C CA . GLU A 1 104 ? 26.287 -9.487 -27.877 1.00 58.97 104 GLU A CA 1
ATOM 828 C C . GLU A 1 104 ? 26.126 -8.853 -26.480 1.00 58.97 104 GLU A C 1
ATOM 830 O O . GLU A 1 104 ? 27.123 -8.476 -25.865 1.00 58.97 104 GLU A O 1
ATOM 835 N N . ASP A 1 105 ? 24.915 -8.802 -25.911 1.00 62.06 105 ASP A N 1
ATOM 836 C CA . ASP A 1 105 ? 24.639 -7.994 -24.713 1.00 62.06 105 ASP A CA 1
ATOM 837 C C . ASP A 1 105 ? 24.369 -8.817 -23.440 1.00 62.06 105 ASP A C 1
ATOM 839 O O . ASP A 1 105 ? 23.270 -8.825 -22.877 1.00 62.06 105 ASP A O 1
ATOM 843 N N . ASN A 1 106 ? 25.424 -9.417 -22.875 1.00 71.00 106 ASN A N 1
ATOM 844 C CA . ASN A 1 106 ? 25.396 -9.904 -21.481 1.00 71.00 106 ASN A CA 1
ATOM 845 C C . ASN A 1 106 ? 25.003 -8.790 -20.481 1.00 71.00 106 ASN A C 1
ATOM 847 O O . ASN A 1 106 ? 24.455 -9.065 -19.412 1.00 71.00 106 ASN A O 1
ATOM 851 N N . PHE A 1 107 ? 25.246 -7.526 -20.840 1.00 79.69 107 PHE A N 1
ATOM 852 C CA . PHE A 1 107 ? 24.908 -6.353 -20.038 1.00 79.69 107 PHE A CA 1
ATOM 853 C C . PHE A 1 107 ? 23.392 -6.127 -19.908 1.00 79.69 107 PHE A C 1
ATOM 855 O O . PHE A 1 107 ? 22.909 -5.850 -18.807 1.00 79.69 107 PHE A O 1
ATOM 862 N N . ALA A 1 108 ? 22.622 -6.298 -20.990 1.00 80.50 108 ALA A N 1
ATOM 863 C CA . ALA A 1 108 ? 21.167 -6.110 -20.969 1.00 80.50 108 ALA A CA 1
ATOM 864 C C . ALA A 1 108 ? 20.479 -7.147 -20.066 1.00 80.50 108 ALA A C 1
ATOM 866 O O . ALA A 1 108 ? 19.593 -6.809 -19.278 1.00 80.50 108 ALA A O 1
ATOM 867 N N . PHE A 1 109 ? 20.950 -8.398 -20.109 1.00 82.44 109 PHE A N 1
ATOM 868 C CA . PHE A 1 109 ? 20.474 -9.460 -19.223 1.00 82.44 109 PHE A CA 1
ATOM 869 C C . PHE A 1 109 ? 20.755 -9.137 -17.747 1.00 82.44 109 PHE A C 1
ATOM 871 O O . PHE A 1 109 ? 19.856 -9.222 -16.913 1.00 82.44 109 PHE A O 1
ATOM 878 N N . GLN A 1 110 ? 21.971 -8.693 -17.409 1.00 85.06 110 GLN A N 1
ATOM 879 C CA . GLN A 1 110 ? 22.327 -8.302 -16.036 1.00 85.06 110 GLN A CA 1
ATOM 880 C C . GLN A 1 110 ? 21.473 -7.129 -15.527 1.00 85.06 110 GLN A C 1
ATOM 882 O O . GLN A 1 110 ? 20.936 -7.192 -14.417 1.00 85.06 110 GLN A O 1
ATOM 887 N N . MET A 1 111 ? 21.298 -6.085 -16.343 1.00 85.19 111 MET A N 1
ATOM 888 C CA . MET A 1 111 ? 20.486 -4.918 -15.983 1.00 85.19 111 MET A CA 1
ATOM 889 C C . MET A 1 111 ? 19.008 -5.270 -15.805 1.00 85.19 111 MET A C 1
ATOM 891 O O . MET A 1 111 ? 18.373 -4.768 -14.876 1.00 85.19 111 MET A O 1
ATOM 895 N N . PHE A 1 112 ? 18.471 -6.190 -16.611 1.00 87.69 112 PHE A N 1
ATOM 896 C CA . PHE A 1 112 ? 17.111 -6.701 -16.438 1.00 87.69 112 PHE A CA 1
ATOM 897 C C . PHE A 1 112 ? 16.890 -7.283 -15.033 1.00 87.69 112 PHE A C 1
ATOM 899 O O . PHE A 1 112 ? 15.935 -6.895 -14.356 1.00 87.69 112 PHE A O 1
ATOM 906 N N . PHE A 1 113 ? 17.785 -8.154 -14.551 1.00 86.56 113 PHE A N 1
ATOM 907 C CA . PHE A 1 113 ? 17.658 -8.729 -13.204 1.00 86.56 113 PHE A CA 1
ATOM 908 C C . PHE A 1 113 ? 17.789 -7.681 -12.099 1.00 86.56 113 PHE A C 1
ATOM 910 O O . PHE A 1 113 ? 17.079 -7.767 -11.097 1.00 86.56 113 PHE A O 1
ATOM 917 N N . ILE A 1 114 ? 18.653 -6.678 -12.278 1.00 89.31 114 ILE A N 1
ATOM 918 C CA . ILE A 1 114 ? 18.807 -5.582 -11.313 1.00 89.31 114 ILE A CA 1
ATOM 919 C C . ILE A 1 114 ? 17.515 -4.762 -11.225 1.00 89.31 114 ILE A C 1
ATOM 921 O O . ILE A 1 114 ? 17.007 -4.539 -10.123 1.00 89.31 114 ILE A O 1
ATOM 925 N N . TYR A 1 115 ? 16.944 -4.349 -12.360 1.00 89.00 115 TYR A N 1
ATOM 926 C CA . TYR A 1 115 ? 15.692 -3.590 -12.360 1.00 89.00 115 TYR A CA 1
ATOM 927 C C . TYR A 1 115 ? 14.519 -4.415 -11.829 1.00 89.00 115 TYR A C 1
ATOM 929 O O . TYR A 1 115 ? 13.698 -3.884 -11.080 1.00 89.00 115 TYR A O 1
ATOM 937 N N . LEU A 1 116 ? 14.471 -5.714 -12.134 1.00 87.56 116 LEU A N 1
ATOM 938 C CA . LEU A 1 116 ? 13.472 -6.628 -11.585 1.00 87.56 116 LEU A CA 1
ATOM 939 C C . LEU A 1 116 ? 13.592 -6.754 -10.058 1.00 87.56 116 LEU A C 1
ATOM 941 O O . LEU A 1 116 ? 12.587 -6.667 -9.352 1.00 87.56 116 LEU A O 1
ATOM 945 N N . ALA A 1 117 ? 14.809 -6.900 -9.530 1.00 86.81 117 ALA A N 1
ATOM 946 C CA . ALA A 1 117 ? 15.047 -6.951 -8.089 1.00 86.81 117 ALA A CA 1
ATOM 947 C C . ALA A 1 117 ? 14.637 -5.640 -7.395 1.00 86.81 117 ALA A C 1
ATOM 949 O O . ALA A 1 117 ? 13.980 -5.672 -6.352 1.00 86.81 117 ALA A O 1
ATOM 950 N N . LEU A 1 118 ? 14.961 -4.488 -7.992 1.00 87.38 118 LEU A N 1
ATOM 951 C CA . LEU A 1 118 ? 14.542 -3.176 -7.488 1.00 87.38 118 LEU A CA 1
ATOM 952 C C . LEU A 1 118 ? 13.018 -3.015 -7.504 1.00 87.38 118 LEU A C 1
ATOM 954 O O . LEU A 1 118 ? 12.452 -2.509 -6.536 1.00 87.38 118 LEU A O 1
ATOM 958 N N . PHE A 1 119 ? 12.346 -3.479 -8.558 1.00 87.88 119 PHE A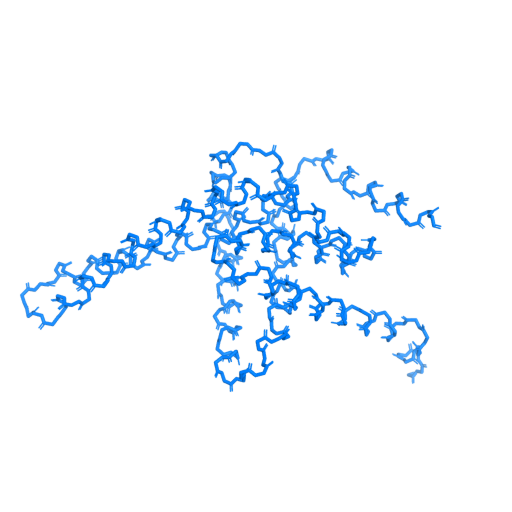 N 1
ATOM 959 C CA . PHE A 1 119 ? 10.886 -3.457 -8.655 1.00 87.88 119 PHE A CA 1
ATOM 960 C C . PHE A 1 119 ? 10.233 -4.262 -7.527 1.00 87.88 119 PHE A C 1
ATOM 962 O O . PHE A 1 119 ? 9.347 -3.756 -6.837 1.00 87.88 119 PHE A O 1
ATOM 969 N N . ILE A 1 120 ? 10.718 -5.481 -7.275 1.00 84.50 120 ILE A N 1
ATOM 970 C CA . ILE A 1 120 ? 10.235 -6.322 -6.171 1.00 84.50 120 ILE A CA 1
ATOM 971 C C . ILE A 1 120 ? 10.463 -5.629 -4.821 1.00 84.50 120 ILE A C 1
ATOM 973 O O . ILE A 1 120 ? 9.572 -5.623 -3.973 1.00 84.50 120 ILE A O 1
ATOM 977 N N . LEU A 1 121 ? 11.623 -5.001 -4.620 1.00 85.88 121 LEU A N 1
ATOM 978 C CA . LEU A 1 121 ? 11.945 -4.298 -3.376 1.00 85.88 121 LEU A CA 1
ATOM 979 C C . LEU A 1 121 ? 10.992 -3.119 -3.128 1.00 85.88 121 LEU A C 1
ATOM 981 O O . LEU A 1 121 ? 10.435 -2.998 -2.035 1.00 85.88 121 LEU A O 1
ATOM 985 N N . VAL A 1 122 ? 10.752 -2.283 -4.142 1.00 85.44 122 VAL A N 1
ATOM 986 C CA . VAL A 1 122 ? 9.802 -1.159 -4.055 1.00 85.44 122 VAL A CA 1
ATOM 987 C C . VAL A 1 122 ? 8.385 -1.662 -3.776 1.00 85.44 122 VAL A C 1
ATOM 989 O O . VAL A 1 122 ? 7.676 -1.081 -2.951 1.00 85.44 122 VAL A O 1
ATOM 992 N N . PHE A 1 123 ? 7.987 -2.772 -4.396 1.00 83.25 123 PHE A N 1
ATOM 993 C CA . PHE A 1 123 ? 6.684 -3.386 -4.165 1.00 83.25 123 PHE A CA 1
ATOM 994 C C . PHE A 1 123 ? 6.511 -3.862 -2.714 1.00 83.25 123 PHE A C 1
ATOM 996 O O . PHE A 1 123 ? 5.505 -3.546 -2.075 1.00 83.25 123 PHE A O 1
ATOM 1003 N N . ILE A 1 124 ? 7.508 -4.549 -2.148 1.00 81.19 124 ILE A N 1
ATOM 1004 C CA . ILE A 1 124 ? 7.469 -4.982 -0.741 1.00 81.19 124 ILE A CA 1
ATOM 1005 C C . ILE A 1 124 ? 7.455 -3.766 0.198 1.00 81.19 124 ILE A C 1
ATOM 1007 O O . ILE A 1 124 ? 6.696 -3.745 1.170 1.00 81.19 124 ILE A O 1
ATOM 1011 N N . ALA A 1 125 ? 8.228 -2.719 -0.101 1.00 82.88 125 ALA A N 1
ATOM 1012 C CA . ALA A 1 125 ? 8.214 -1.490 0.689 1.00 82.88 125 ALA A CA 1
ATOM 1013 C C . ALA A 1 125 ? 6.823 -0.827 0.702 1.00 82.88 125 ALA A C 1
ATOM 1015 O O . ALA A 1 125 ? 6.359 -0.387 1.760 1.00 82.88 125 ALA A O 1
ATOM 1016 N N . ALA A 1 126 ? 6.124 -0.807 -0.438 1.00 82.62 126 ALA A N 1
ATOM 1017 C CA . ALA A 1 126 ? 4.750 -0.315 -0.526 1.00 82.62 126 ALA A CA 1
ATOM 1018 C C . ALA A 1 126 ? 3.797 -1.151 0.344 1.00 82.62 126 ALA A C 1
ATOM 1020 O O . ALA A 1 126 ? 3.023 -0.581 1.115 1.00 82.62 126 ALA A O 1
ATOM 1021 N N . ILE A 1 127 ? 3.920 -2.485 0.311 1.00 79.94 127 ILE A N 1
ATOM 1022 C CA . ILE A 1 127 ? 3.145 -3.388 1.174 1.00 79.94 127 ILE A CA 1
ATOM 1023 C C . ILE A 1 127 ? 3.335 -3.021 2.650 1.00 79.94 127 ILE A C 1
ATOM 1025 O O . ILE A 1 127 ? 2.351 -2.913 3.366 1.00 79.94 127 ILE A O 1
ATOM 1029 N N . TYR A 1 128 ? 4.558 -2.780 3.126 1.00 79.06 128 TYR A N 1
ATOM 1030 C CA . TYR A 1 128 ? 4.790 -2.409 4.533 1.00 79.06 128 TYR A CA 1
ATOM 1031 C C . TYR A 1 128 ? 4.312 -0.993 4.877 1.00 79.06 128 TYR A C 1
ATOM 1033 O O . TYR A 1 128 ? 3.931 -0.724 6.017 1.00 79.06 128 TYR A O 1
ATOM 1041 N N . THR A 1 129 ? 4.300 -0.099 3.893 1.00 79.06 129 THR A N 1
ATOM 1042 C CA . THR A 1 129 ? 3.940 1.304 4.084 1.00 79.06 129 THR A CA 1
ATOM 1043 C C . THR A 1 129 ? 2.454 1.486 4.396 1.00 79.06 129 THR A C 1
ATOM 1045 O O . THR A 1 129 ? 2.115 2.268 5.283 1.00 79.06 129 THR A O 1
ATOM 1048 N N . TYR A 1 130 ? 1.554 0.755 3.733 1.00 78.62 130 TYR A N 1
ATOM 1049 C CA . TYR A 1 130 ? 0.109 0.968 3.900 1.00 78.62 130 TYR A CA 1
ATOM 1050 C C . TYR A 1 130 ? -0.428 0.652 5.310 1.00 78.62 130 TYR A C 1
ATOM 1052 O O . TYR A 1 130 ? -1.212 1.456 5.824 1.00 78.62 130 TYR A O 1
ATOM 1060 N N . PRO A 1 131 ? -0.009 -0.433 5.995 1.00 76.50 131 PRO A N 1
ATOM 1061 C CA . PRO A 1 131 ? -0.374 -0.659 7.394 1.00 76.50 131 PRO A CA 1
ATOM 1062 C C . PRO A 1 131 ? 0.263 0.326 8.356 1.00 76.50 131 PRO A C 1
ATOM 1064 O O . PRO A 1 131 ? -0.387 0.736 9.316 1.00 76.50 131 PRO A O 1
ATOM 1067 N N . MET A 1 132 ? 1.517 0.718 8.109 1.00 76.31 132 MET A N 1
ATOM 1068 C CA . MET A 1 132 ? 2.189 1.717 8.939 1.00 76.31 132 MET A CA 1
ATOM 1069 C C . MET A 1 132 ? 1.445 3.053 8.856 1.00 76.31 132 MET A C 1
ATOM 1071 O O . MET A 1 132 ? 1.202 3.676 9.883 1.00 76.31 132 MET A O 1
ATOM 1075 N N . LEU A 1 133 ? 0.968 3.426 7.666 1.00 77.81 133 LEU A N 1
ATOM 1076 C CA . LEU A 1 133 ? 0.127 4.605 7.450 1.00 77.81 133 LEU A CA 1
ATOM 1077 C C . LEU A 1 133 ? -1.207 4.542 8.203 1.00 77.81 133 LEU A C 1
ATOM 1079 O O . LEU A 1 133 ? -1.709 5.569 8.633 1.00 77.81 133 LEU A O 1
ATOM 1083 N N . SER A 1 134 ? -1.766 3.345 8.412 1.00 72.12 134 SER A N 1
ATOM 1084 C CA . SER A 1 134 ? -3.026 3.189 9.158 1.00 72.12 134 SER A CA 1
ATOM 1085 C C . SER A 1 134 ? -2.890 3.415 10.667 1.00 72.12 134 SER A C 1
ATOM 1087 O O . SER A 1 134 ? -3.900 3.625 11.339 1.00 72.12 134 SER A O 1
ATOM 1089 N N . ARG A 1 135 ? -1.670 3.305 11.214 1.00 68.75 135 ARG A N 1
ATOM 1090 C CA . ARG A 1 135 ? -1.415 3.283 12.666 1.00 68.75 135 ARG A CA 1
ATOM 1091 C C . ARG A 1 135 ? -0.511 4.400 13.165 1.00 68.75 135 ARG A C 1
ATOM 1093 O O . ARG A 1 135 ? -0.611 4.755 14.335 1.00 68.75 135 ARG A O 1
ATOM 1100 N N . PHE A 1 136 ? 0.369 4.924 12.320 1.00 70.00 136 PHE A N 1
ATOM 1101 C CA . PHE A 1 136 ? 1.341 5.936 12.704 1.00 70.00 136 PHE A CA 1
ATOM 1102 C C . PHE A 1 136 ? 1.066 7.247 11.974 1.00 70.00 136 PHE A C 1
ATOM 1104 O O . PHE A 1 136 ? 1.251 7.348 10.762 1.00 70.00 136 PHE A O 1
ATOM 1111 N N . GLU A 1 137 ? 0.722 8.281 12.737 1.00 66.81 137 GLU A N 1
ATOM 1112 C CA . GLU A 1 137 ? 0.687 9.660 12.250 1.00 66.81 137 GLU A CA 1
ATOM 1113 C C . GLU A 1 137 ? 2.118 10.223 12.216 1.00 66.81 137 GLU A C 1
ATOM 1115 O O . GLU A 1 137 ? 2.575 10.931 13.111 1.00 66.81 137 GLU A O 1
ATOM 1120 N N . MET A 1 138 ? 2.887 9.837 11.194 1.00 72.31 138 MET A N 1
ATOM 1121 C CA . MET A 1 138 ? 4.263 10.300 10.983 1.00 72.31 138 MET A CA 1
ATOM 1122 C C . MET A 1 138 ? 4.419 11.030 9.650 1.00 72.31 138 MET A C 1
ATOM 1124 O O . MET A 1 138 ? 3.635 10.864 8.717 1.00 72.31 138 MET A O 1
ATOM 1128 N N . SER A 1 139 ? 5.500 11.806 9.515 1.00 79.69 139 SER A N 1
ATOM 1129 C CA . SER A 1 139 ? 5.845 12.407 8.228 1.00 79.69 139 SER A CA 1
ATOM 1130 C C . SER A 1 139 ? 6.136 11.331 7.173 1.00 79.69 139 SER A C 1
ATOM 1132 O O . SER A 1 139 ? 6.799 10.329 7.450 1.00 79.69 139 SER A O 1
ATOM 1134 N N . LYS A 1 140 ? 5.683 11.569 5.935 1.00 78.31 140 LYS A N 1
ATOM 1135 C CA . LYS A 1 140 ? 5.756 10.621 4.803 1.00 78.31 140 LYS A CA 1
ATOM 1136 C C . LYS A 1 140 ? 7.138 9.974 4.640 1.00 78.31 140 LYS A C 1
ATOM 1138 O O . LYS A 1 140 ? 7.252 8.761 4.513 1.00 78.31 140 LYS A O 1
ATOM 1143 N N . ILE A 1 141 ? 8.203 10.776 4.724 1.00 74.75 141 ILE A N 1
ATOM 1144 C CA . ILE A 1 141 ? 9.591 10.304 4.587 1.00 74.75 141 ILE A CA 1
ATOM 1145 C C . ILE A 1 141 ? 9.987 9.383 5.747 1.00 74.75 141 ILE A C 1
ATOM 1147 O O . ILE A 1 141 ? 10.648 8.367 5.533 1.00 74.75 141 ILE A O 1
ATOM 1151 N N . ARG A 1 142 ? 9.600 9.724 6.982 1.00 79.19 142 ARG A N 1
ATOM 1152 C CA . ARG A 1 142 ? 9.910 8.912 8.167 1.00 79.19 142 ARG A CA 1
ATOM 1153 C C . ARG A 1 142 ? 9.178 7.575 8.108 1.00 79.19 142 ARG A C 1
ATOM 1155 O O . ARG A 1 142 ? 9.772 6.550 8.425 1.00 79.19 142 ARG A O 1
ATOM 1162 N N . LEU A 1 143 ? 7.939 7.590 7.625 1.00 81.62 143 LEU A N 1
ATOM 1163 C CA . LEU A 1 143 ? 7.120 6.397 7.467 1.00 81.62 143 LEU A CA 1
ATOM 1164 C C . LEU A 1 143 ? 7.689 5.442 6.408 1.00 81.62 143 LEU A C 1
ATOM 1166 O O . LEU A 1 143 ? 7.800 4.243 6.665 1.00 81.62 143 LEU A O 1
ATOM 1170 N N . ILE A 1 144 ? 8.140 5.966 5.263 1.00 79.06 144 ILE A N 1
ATOM 1171 C CA . ILE A 1 144 ? 8.822 5.164 4.233 1.00 79.06 144 ILE A CA 1
ATOM 1172 C C . ILE A 1 144 ? 10.119 4.564 4.793 1.00 79.06 144 ILE A C 1
ATOM 1174 O O . ILE A 1 144 ? 10.347 3.364 4.656 1.00 79.06 144 ILE A O 1
ATOM 1178 N N . LYS A 1 145 ? 10.943 5.360 5.489 1.00 78.88 145 LYS A N 1
ATOM 1179 C CA . LYS A 1 145 ? 12.184 4.866 6.114 1.00 78.88 145 LYS A CA 1
ATOM 1180 C C . LYS A 1 145 ? 11.918 3.751 7.125 1.00 78.88 145 LYS A C 1
ATOM 1182 O O . LYS A 1 145 ? 12.613 2.739 7.101 1.00 78.88 145 LYS A O 1
ATOM 1187 N N . LEU A 1 146 ? 10.905 3.913 7.977 1.00 82.44 146 LEU A N 1
ATOM 1188 C CA . LEU A 1 146 ? 10.506 2.891 8.944 1.00 82.44 146 LEU A CA 1
ATOM 1189 C C . LEU A 1 146 ? 10.025 1.614 8.244 1.00 82.44 146 LEU A C 1
ATOM 1191 O O . LEU A 1 146 ? 10.400 0.518 8.647 1.00 82.44 146 LEU A O 1
ATOM 1195 N N . SER A 1 147 ? 9.248 1.754 7.171 1.00 79.94 147 SER A N 1
ATOM 1196 C CA . SER A 1 147 ? 8.721 0.622 6.401 1.00 79.94 147 SER A CA 1
ATOM 1197 C C . SER A 1 147 ? 9.841 -0.178 5.734 1.00 79.94 147 SER A C 1
ATOM 1199 O O . SER A 1 147 ? 9.857 -1.404 5.817 1.00 79.94 147 SER A O 1
ATOM 1201 N N . VAL A 1 148 ? 10.829 0.509 5.151 1.00 79.94 148 VAL A N 1
ATOM 1202 C CA . VAL A 1 148 ? 12.019 -0.124 4.561 1.00 79.94 148 VAL A CA 1
ATOM 1203 C C . VAL A 1 148 ? 12.874 -0.803 5.636 1.00 79.94 148 VAL A C 1
ATOM 1205 O O . VAL A 1 148 ? 13.311 -1.936 5.446 1.00 79.94 148 VAL A O 1
ATOM 1208 N N . LEU A 1 149 ? 13.072 -0.166 6.794 1.00 81.69 149 LEU A N 1
ATOM 1209 C CA . LEU A 1 149 ? 13.795 -0.774 7.915 1.00 81.69 149 LEU A CA 1
ATOM 1210 C C . LEU A 1 149 ? 13.085 -2.046 8.415 1.00 81.69 149 LEU A C 1
ATOM 1212 O O . LEU A 1 149 ? 13.722 -3.083 8.604 1.00 81.69 149 LEU A O 1
ATOM 1216 N N . ALA A 1 150 ? 11.764 -1.980 8.594 1.00 77.44 150 ALA A N 1
ATOM 1217 C CA . ALA A 1 150 ? 10.949 -3.101 9.051 1.00 77.44 150 ALA A CA 1
ATOM 1218 C C . ALA A 1 150 ? 10.951 -4.270 8.055 1.00 77.44 150 ALA A C 1
ATOM 1220 O O . ALA A 1 150 ? 10.957 -5.428 8.486 1.00 77.44 150 ALA A O 1
ATOM 1221 N N . MET A 1 151 ? 10.994 -3.970 6.752 1.00 78.81 151 MET A N 1
ATOM 1222 C CA . MET A 1 151 ? 11.113 -4.952 5.673 1.00 78.81 151 MET A CA 1
ATOM 1223 C C . MET A 1 151 ? 12.422 -5.746 5.768 1.00 78.81 151 MET A C 1
ATOM 1225 O O . MET A 1 151 ? 12.384 -6.976 5.717 1.00 78.81 151 MET A O 1
ATOM 1229 N N . PHE A 1 152 ? 13.566 -5.068 5.929 1.00 77.06 152 PHE A N 1
ATOM 1230 C CA . PHE A 1 152 ? 14.871 -5.736 6.044 1.00 77.06 152 PHE A CA 1
ATOM 1231 C C . PHE A 1 152 ? 15.028 -6.480 7.371 1.00 77.06 152 PHE A C 1
ATOM 1233 O O . PHE A 1 152 ? 15.548 -7.593 7.397 1.00 77.06 152 PHE A O 1
ATOM 1240 N N . HIS A 1 153 ? 14.539 -5.902 8.469 1.00 77.56 153 HIS A N 1
ATOM 1241 C CA . HIS A 1 153 ? 14.617 -6.534 9.784 1.00 77.56 153 HIS A CA 1
ATOM 1242 C C . HIS A 1 153 ? 13.756 -7.805 9.877 1.00 77.56 153 HIS A C 1
ATOM 1244 O O . HIS A 1 153 ? 14.126 -8.755 10.560 1.00 77.56 153 HIS A O 1
ATOM 1250 N N . ASN A 1 154 ? 12.617 -7.851 9.176 1.00 76.56 154 ASN A N 1
ATOM 1251 C CA . ASN A 1 154 ? 11.702 -8.995 9.186 1.00 76.56 154 ASN A CA 1
ATOM 1252 C C . ASN A 1 154 ? 11.661 -9.722 7.831 1.00 76.56 154 ASN A C 1
ATOM 1254 O O . ASN A 1 154 ? 10.586 -10.102 7.367 1.00 76.56 154 ASN A O 1
ATOM 1258 N N . PHE A 1 155 ? 12.827 -9.972 7.226 1.00 71.94 155 PHE A N 1
ATOM 1259 C CA . PHE A 1 155 ? 12.963 -10.688 5.951 1.00 71.94 155 PHE A CA 1
ATOM 1260 C C . PHE A 1 155 ? 12.134 -11.989 5.820 1.00 71.94 155 PHE A C 1
ATOM 1262 O O . PHE A 1 155 ? 11.460 -12.142 4.799 1.00 71.94 155 PHE A O 1
ATOM 1269 N N . PRO A 1 156 ? 12.082 -12.909 6.813 1.00 76.25 156 PRO A N 1
ATOM 1270 C CA . PRO A 1 156 ? 11.277 -14.128 6.676 1.00 76.25 156 PRO A CA 1
ATOM 1271 C C . PRO A 1 156 ? 9.771 -13.844 6.603 1.00 76.25 156 PRO A C 1
ATOM 1273 O O . PRO A 1 156 ? 9.046 -14.553 5.910 1.00 76.25 156 PRO A O 1
ATOM 1276 N N . ILE A 1 157 ? 9.296 -12.790 7.274 1.00 77.88 157 ILE A N 1
ATOM 1277 C CA . ILE A 1 157 ? 7.890 -12.378 7.207 1.00 77.88 157 ILE A CA 1
ATOM 1278 C C . ILE A 1 157 ? 7.613 -11.722 5.852 1.00 77.88 157 ILE A C 1
ATOM 1280 O O . ILE A 1 157 ? 6.607 -12.046 5.230 1.00 77.88 157 ILE A O 1
ATOM 1284 N N . SER A 1 158 ? 8.524 -10.880 5.356 1.00 77.25 158 SER A N 1
ATOM 1285 C CA . SER A 1 158 ? 8.431 -10.28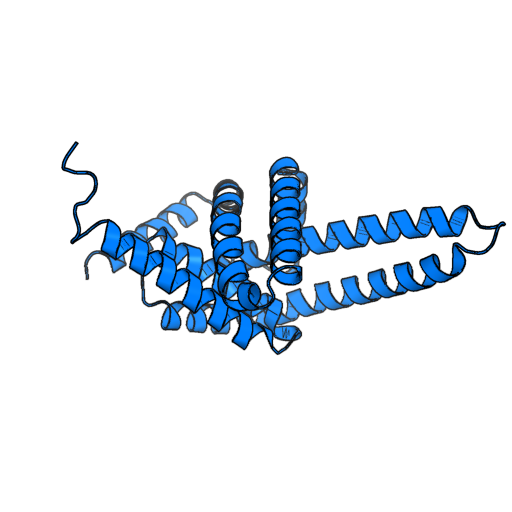0 4.019 1.00 77.25 158 SER A CA 1
ATOM 1286 C C . SER A 1 158 ? 8.297 -11.349 2.927 1.00 77.25 158 SER A C 1
ATOM 1288 O O . SER A 1 158 ? 7.427 -11.240 2.066 1.00 77.25 158 SER A O 1
ATOM 1290 N N . LEU A 1 159 ? 9.098 -12.420 2.994 1.00 78.75 159 LEU A N 1
ATOM 1291 C CA . LEU A 1 159 ? 9.027 -13.537 2.046 1.00 78.75 159 LEU A CA 1
ATOM 1292 C C . LEU A 1 159 ? 7.685 -14.282 2.127 1.00 78.75 159 LEU A C 1
ATOM 1294 O O . LEU A 1 159 ? 7.085 -14.595 1.099 1.00 78.75 159 LEU A O 1
ATOM 1298 N N . LEU A 1 160 ? 7.193 -14.529 3.343 1.00 81.75 160 LEU A N 1
ATOM 1299 C CA . LEU A 1 160 ? 5.908 -15.191 3.579 1.00 81.75 160 LEU A CA 1
ATOM 1300 C C . LEU A 1 160 ? 4.748 -14.345 3.028 1.00 81.75 160 LEU A C 1
ATOM 1302 O O . LEU A 1 160 ? 3.859 -14.871 2.363 1.00 81.75 160 LEU A O 1
ATOM 1306 N N . LEU A 1 161 ? 4.793 -13.025 3.227 1.00 78.38 161 LEU A N 1
ATOM 1307 C CA . LEU A 1 161 ? 3.813 -12.090 2.674 1.00 78.38 161 LEU A CA 1
ATOM 1308 C C . LEU A 1 161 ? 3.800 -12.133 1.143 1.00 78.38 161 LEU A C 1
ATOM 1310 O O . LEU A 1 161 ? 2.727 -12.248 0.554 1.00 78.38 161 LEU A O 1
ATOM 1314 N N . VAL A 1 162 ? 4.969 -12.109 0.496 1.00 78.50 162 VAL A N 1
ATOM 1315 C CA . VAL A 1 162 ? 5.067 -12.241 -0.968 1.00 78.50 162 VAL A CA 1
ATOM 1316 C C . VAL A 1 162 ? 4.484 -13.576 -1.435 1.00 78.50 162 VAL A C 1
ATOM 1318 O O . VAL A 1 162 ? 3.694 -13.591 -2.375 1.00 78.50 162 VAL A O 1
ATOM 1321 N N . ALA A 1 163 ? 4.798 -14.683 -0.756 1.00 82.38 163 ALA A N 1
ATOM 1322 C CA . ALA A 1 163 ? 4.248 -15.997 -1.088 1.00 82.38 163 ALA A CA 1
ATOM 1323 C C . ALA A 1 163 ? 2.713 -16.034 -0.977 1.00 82.38 163 ALA A C 1
ATOM 1325 O O . ALA A 1 163 ? 2.050 -16.566 -1.867 1.00 82.38 163 ALA A O 1
ATOM 1326 N N . ILE A 1 164 ? 2.138 -15.416 0.063 1.00 83.69 164 ILE A N 1
ATOM 1327 C CA . ILE A 1 164 ? 0.681 -15.278 0.210 1.00 83.69 164 ILE A CA 1
ATOM 1328 C C . ILE A 1 164 ? 0.102 -14.480 -0.960 1.00 83.69 164 ILE A C 1
ATOM 1330 O O . ILE A 1 164 ? -0.882 -14.914 -1.556 1.00 83.69 164 ILE A O 1
ATOM 1334 N N . PHE A 1 165 ? 0.701 -13.341 -1.316 1.00 81.06 165 PHE A N 1
ATOM 1335 C CA . PHE A 1 165 ? 0.233 -12.519 -2.436 1.00 81.06 165 PHE A CA 1
ATOM 1336 C C . PHE A 1 165 ? 0.274 -13.280 -3.768 1.00 81.06 165 PHE A C 1
ATOM 1338 O O . PHE A 1 165 ? -0.706 -13.250 -4.511 1.00 81.06 165 PHE A O 1
ATOM 1345 N N . VAL A 1 166 ? 1.359 -14.009 -4.046 1.00 82.25 166 VAL A N 1
ATOM 1346 C CA . VAL A 1 166 ? 1.499 -14.826 -5.264 1.00 82.25 166 VAL A CA 1
ATOM 1347 C C . VAL A 1 166 ? 0.465 -15.950 -5.299 1.00 82.25 166 VAL A C 1
ATOM 1349 O O . VAL A 1 166 ? -0.208 -16.125 -6.312 1.00 82.25 166 VAL A O 1
ATOM 1352 N N . LEU A 1 167 ? 0.288 -16.678 -4.192 1.00 83.25 167 LEU A N 1
ATOM 1353 C CA . LEU A 1 167 ? -0.710 -17.746 -4.099 1.00 83.25 167 LEU A CA 1
ATOM 1354 C C . LEU A 1 167 ? -2.121 -17.201 -4.339 1.00 83.25 167 LEU A C 1
ATOM 1356 O O . LEU A 1 167 ? -2.905 -17.782 -5.081 1.00 83.25 167 LEU A O 1
ATOM 1360 N N . SER A 1 168 ? -2.422 -16.050 -3.753 1.00 80.69 168 SER A N 1
ATOM 1361 C CA . SER A 1 168 ? -3.721 -15.396 -3.893 1.00 80.69 168 SER A CA 1
ATOM 1362 C C . SER A 1 168 ? -3.987 -14.958 -5.329 1.00 80.69 168 SER A C 1
ATOM 1364 O O . SER A 1 168 ? -5.080 -15.170 -5.853 1.00 80.69 168 SER A O 1
ATOM 1366 N N . PHE A 1 169 ? -2.971 -14.403 -5.991 1.00 81.62 169 PHE A N 1
ATOM 1367 C CA . PHE A 1 169 ? -3.042 -14.045 -7.402 1.00 81.62 169 PHE A CA 1
ATOM 1368 C C . PHE A 1 169 ? -3.274 -15.277 -8.290 1.00 81.62 169 PHE A C 1
ATOM 1370 O O . PHE A 1 169 ? -4.145 -15.246 -9.156 1.00 81.62 169 PHE A O 1
ATOM 1377 N N . LEU A 1 170 ? -2.572 -16.388 -8.037 1.00 83.00 170 LEU A N 1
ATOM 1378 C CA . LEU A 1 170 ? -2.773 -17.647 -8.766 1.00 83.00 170 LEU A CA 1
ATOM 1379 C C . LEU A 1 170 ? -4.206 -18.175 -8.630 1.00 83.00 170 LEU A C 1
ATOM 1381 O O . LEU A 1 170 ? -4.803 -18.591 -9.624 1.00 83.00 170 LEU A O 1
ATOM 1385 N N . VAL A 1 171 ? -4.779 -18.127 -7.425 1.00 82.19 171 VAL A N 1
ATOM 1386 C CA . VAL A 1 171 ? -6.160 -18.577 -7.205 1.00 82.19 171 VAL A CA 1
ATOM 1387 C C . VAL A 1 171 ? -7.161 -17.679 -7.927 1.00 82.19 171 VAL A C 1
ATOM 1389 O O . VAL A 1 171 ? -8.103 -18.192 -8.521 1.00 82.19 171 VAL A O 1
ATOM 1392 N N . ILE A 1 172 ? -6.946 -16.361 -7.936 1.00 83.12 172 ILE A N 1
ATOM 1393 C CA . ILE A 1 172 ? -7.783 -15.415 -8.689 1.00 83.12 172 ILE A CA 1
ATOM 1394 C C . ILE A 1 172 ? -7.754 -15.718 -10.195 1.00 83.12 172 ILE A C 1
ATOM 1396 O O . ILE A 1 172 ? -8.796 -15.680 -10.847 1.00 83.12 172 ILE A O 1
ATOM 1400 N N . VAL A 1 173 ? -6.580 -16.042 -10.744 1.00 82.38 173 VAL A N 1
ATOM 1401 C CA . VAL A 1 173 ? -6.431 -16.381 -12.169 1.00 82.38 173 VAL A CA 1
ATOM 1402 C C . VAL A 1 173 ? -7.111 -17.712 -12.505 1.00 82.38 173 VAL A C 1
ATOM 1404 O O . VAL A 1 173 ? -7.746 -17.818 -13.551 1.00 82.38 173 VAL A O 1
ATOM 1407 N N . MET A 1 174 ? -7.022 -18.720 -11.629 1.00 83.62 174 MET A N 1
ATOM 1408 C CA . MET A 1 174 ? -7.718 -20.001 -11.828 1.00 83.62 174 MET A CA 1
ATOM 1409 C C . MET A 1 174 ? -9.236 -19.902 -11.631 1.00 83.62 174 MET A C 1
ATOM 1411 O O . MET A 1 174 ? -9.990 -20.590 -12.316 1.00 83.62 174 MET A O 1
ATOM 1415 N N . LEU A 1 175 ? -9.689 -19.077 -10.687 1.00 83.62 175 LEU A N 1
ATOM 1416 C CA . LEU A 1 175 ? -11.090 -18.935 -10.302 1.00 83.62 175 LEU A CA 1
ATOM 1417 C C . LEU A 1 175 ? -11.483 -17.451 -10.332 1.00 83.62 175 LEU A C 1
ATOM 1419 O O . LEU A 1 175 ? -11.368 -16.771 -9.310 1.00 83.62 175 LEU A O 1
ATOM 1423 N N . PRO A 1 176 ? -12.021 -16.937 -11.455 1.00 73.94 176 PRO A N 1
ATOM 1424 C CA . PRO A 1 176 ? -12.341 -15.514 -11.599 1.00 73.94 176 PRO A CA 1
ATOM 1425 C C . PRO A 1 176 ? -13.418 -15.030 -10.614 1.00 73.94 176 PRO A C 1
ATOM 1427 O O . PRO A 1 176 ? -13.393 -13.879 -10.186 1.00 73.94 176 PRO A O 1
ATOM 1430 N N . PHE A 1 177 ? -14.319 -15.911 -10.160 1.00 75.44 177 PHE A N 1
ATOM 1431 C CA . PHE A 1 177 ? -15.265 -15.600 -9.075 1.00 75.44 177 PHE A CA 1
ATOM 1432 C C . PHE A 1 177 ? -14.574 -15.377 -7.719 1.00 75.44 177 PHE A C 1
ATOM 1434 O O . PHE A 1 177 ? -15.113 -14.701 -6.842 1.00 75.44 177 PHE A O 1
ATOM 1441 N N . GLY A 1 178 ? -13.356 -15.898 -7.552 1.00 72.12 178 GLY A N 1
ATOM 1442 C CA . GLY A 1 178 ? -12.529 -15.728 -6.362 1.00 72.12 178 GLY A CA 1
ATOM 1443 C C . GLY A 1 178 ? -12.102 -14.282 -6.119 1.00 72.12 178 GLY A C 1
ATOM 1444 O O . GLY A 1 178 ? -11.795 -13.949 -4.979 1.00 72.12 178 GLY A O 1
ATOM 1445 N N . VAL A 1 179 ? -12.163 -13.402 -7.127 1.00 74.94 179 VAL A N 1
ATOM 1446 C CA . VAL A 1 179 ? -11.858 -11.964 -6.988 1.00 74.94 179 VAL A CA 1
ATOM 1447 C C . VAL A 1 179 ? -12.677 -11.309 -5.877 1.00 74.94 179 VAL A C 1
ATOM 1449 O O . VAL A 1 179 ? -12.175 -10.416 -5.207 1.00 74.94 179 VAL A O 1
ATOM 1452 N N . LEU A 1 180 ? -13.913 -11.756 -5.640 1.00 75.38 180 LEU A N 1
ATOM 1453 C CA . LEU A 1 180 ? -14.792 -11.126 -4.655 1.00 75.38 180 LEU A CA 1
ATOM 1454 C C . LEU A 1 180 ? -14.459 -11.521 -3.206 1.00 75.38 180 LEU A C 1
ATOM 1456 O O . LEU A 1 180 ? -14.669 -10.725 -2.296 1.00 75.38 180 LEU A O 1
ATOM 1460 N N . PHE A 1 181 ? -13.902 -12.715 -2.987 1.00 77.69 181 PHE A N 1
ATOM 1461 C CA . PHE A 1 181 ? -13.638 -13.260 -1.646 1.00 77.69 181 PHE A CA 1
ATOM 1462 C C . PHE A 1 181 ? -12.155 -13.271 -1.274 1.00 77.69 181 PHE A C 1
ATOM 1464 O O . PHE A 1 181 ? -11.803 -13.001 -0.125 1.00 77.69 181 PHE A O 1
ATOM 1471 N N . MET A 1 182 ? -11.279 -13.571 -2.234 1.00 80.06 182 MET A N 1
ATOM 1472 C CA . MET A 1 182 ? -9.846 -13.727 -1.991 1.00 80.06 182 MET A CA 1
ATOM 1473 C C . MET A 1 182 ? -9.205 -12.489 -1.361 1.00 80.06 182 MET A C 1
ATOM 1475 O O . MET A 1 182 ? -8.554 -12.670 -0.337 1.00 80.06 182 MET A O 1
ATOM 1479 N N . PRO A 1 183 ? -9.427 -11.245 -1.837 1.00 77.31 183 PRO A N 1
ATOM 1480 C CA . PRO A 1 183 ? -8.780 -10.065 -1.261 1.00 77.31 183 PRO A CA 1
ATOM 1481 C C . PRO A 1 183 ? -9.040 -9.917 0.240 1.00 77.31 183 PRO A C 1
ATOM 1483 O O . PRO A 1 183 ? -8.120 -9.604 0.994 1.00 77.31 183 PRO A O 1
ATOM 1486 N N . GLY A 1 184 ? -10.264 -10.202 0.694 1.00 78.69 184 GLY A N 1
ATOM 1487 C CA . GLY A 1 184 ? -10.613 -10.195 2.114 1.00 78.69 184 GLY A CA 1
ATOM 1488 C C . GLY A 1 184 ? -9.853 -11.252 2.920 1.00 78.69 184 GLY A C 1
ATOM 1489 O O . GLY A 1 184 ? -9.302 -10.945 3.978 1.00 78.69 184 GLY A O 1
ATOM 1490 N N . VAL A 1 185 ? -9.771 -12.487 2.417 1.00 80.9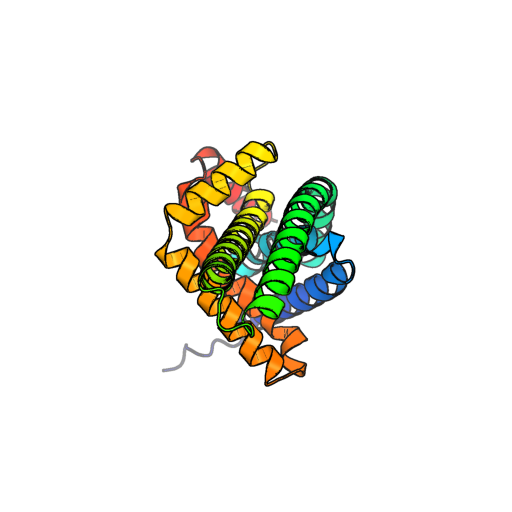4 185 VAL A N 1
ATOM 1491 C CA . VAL A 1 185 ? -9.024 -13.571 3.081 1.00 80.94 185 VAL A CA 1
ATOM 1492 C C . VAL A 1 185 ? -7.529 -13.251 3.125 1.00 80.94 185 VAL A C 1
ATOM 1494 O O . VAL A 1 185 ? -6.889 -13.408 4.168 1.00 80.94 185 VAL A O 1
ATOM 1497 N N . CYS A 1 186 ? -6.978 -12.733 2.026 1.00 82.69 186 CYS A N 1
ATOM 1498 C CA . CYS A 1 186 ? -5.597 -12.267 1.958 1.00 82.69 186 CYS A CA 1
ATOM 1499 C C . CYS A 1 186 ? -5.336 -11.194 3.005 1.00 82.69 186 CYS A C 1
ATOM 1501 O O . CYS A 1 186 ? -4.377 -11.321 3.757 1.00 82.69 186 CYS A O 1
ATOM 1503 N N . LEU A 1 187 ? -6.195 -10.172 3.083 1.00 81.12 187 LEU A N 1
ATOM 1504 C CA . LEU A 1 187 ? -6.090 -9.088 4.058 1.00 81.12 187 LEU A CA 1
ATOM 1505 C C . LEU A 1 187 ? -6.165 -9.603 5.497 1.00 81.12 187 LEU A C 1
ATOM 1507 O O . LEU A 1 187 ? -5.437 -9.105 6.357 1.00 81.12 187 LEU A O 1
ATOM 1511 N N . TYR A 1 188 ? -6.976 -10.627 5.762 1.00 81.19 188 TYR A N 1
ATOM 1512 C CA . TYR A 1 188 ? -7.072 -11.225 7.089 1.00 81.19 188 TYR A CA 1
ATOM 1513 C C . TYR A 1 188 ? -5.750 -11.882 7.500 1.00 81.19 188 TYR A C 1
ATOM 1515 O O . TYR A 1 188 ? -5.184 -11.525 8.540 1.00 81.19 188 TYR A O 1
ATOM 1523 N N . ILE A 1 189 ? -5.205 -12.762 6.654 1.00 81.44 189 ILE A N 1
ATOM 1524 C CA . ILE A 1 189 ? -3.917 -13.438 6.895 1.00 81.44 189 ILE A CA 1
ATOM 1525 C C . ILE A 1 189 ? -2.786 -12.405 6.969 1.00 81.44 189 ILE A C 1
ATOM 1527 O O . ILE A 1 189 ? -1.977 -12.409 7.897 1.00 81.44 189 ILE A O 1
ATOM 1531 N N . TYR A 1 190 ? -2.769 -11.471 6.024 1.00 81.06 190 TYR A N 1
ATOM 1532 C CA . TYR A 1 190 ? -1.838 -10.354 5.962 1.00 81.06 190 TYR A CA 1
ATOM 1533 C C . TYR A 1 190 ? -1.828 -9.547 7.265 1.00 81.06 190 TYR A C 1
ATOM 1535 O O . TYR A 1 190 ? -0.767 -9.293 7.841 1.00 81.06 190 TYR A O 1
ATOM 1543 N N . SER A 1 191 ? -3.010 -9.207 7.785 1.00 79.44 191 SER A N 1
ATOM 1544 C CA . SER A 1 191 ? -3.147 -8.462 9.033 1.00 79.44 191 SER A CA 1
ATOM 1545 C C . SER A 1 191 ? -2.608 -9.224 10.237 1.00 79.44 191 SER A C 1
ATOM 1547 O O . SER A 1 191 ? -2.118 -8.603 11.176 1.00 79.44 191 SER A O 1
ATOM 1549 N N . TYR A 1 192 ? -2.683 -10.557 10.256 1.00 78.88 192 TYR A N 1
ATOM 1550 C CA . TYR A 1 192 ? -2.130 -11.381 11.334 1.00 78.88 192 TYR A CA 1
ATOM 1551 C C . TYR A 1 192 ? -0.607 -11.247 11.427 1.00 78.88 192 TYR A C 1
ATOM 1553 O O . TYR A 1 192 ? -0.073 -10.943 12.496 1.00 78.88 192 TYR A O 1
ATOM 1561 N N . PHE A 1 193 ? 0.091 -11.381 10.300 1.00 79.81 193 PHE A N 1
ATOM 1562 C CA . PHE A 1 193 ? 1.547 -11.236 10.258 1.00 79.81 193 PHE A CA 1
ATOM 1563 C C . PHE A 1 193 ? 1.997 -9.791 10.479 1.00 79.81 193 PHE A C 1
ATOM 1565 O O . PHE A 1 193 ? 2.915 -9.547 11.266 1.00 79.81 193 PHE A O 1
ATOM 1572 N N . MET A 1 194 ? 1.332 -8.827 9.838 1.00 79.06 194 MET A N 1
ATOM 1573 C CA . MET A 1 194 ? 1.699 -7.417 9.967 1.00 79.06 194 MET A CA 1
ATOM 1574 C C . MET A 1 194 ? 1.447 -6.873 11.367 1.00 79.06 194 MET A C 1
ATOM 1576 O O . MET A 1 194 ? 2.252 -6.087 11.853 1.00 79.06 194 MET A O 1
ATOM 1580 N N . GLU A 1 195 ? 0.407 -7.317 12.071 1.00 78.44 195 GLU A N 1
ATOM 1581 C CA . GLU A 1 195 ? 0.182 -6.891 13.453 1.00 78.44 195 GLU A CA 1
ATOM 1582 C C . GLU A 1 195 ? 1.322 -7.336 14.381 1.00 78.44 195 GLU A C 1
ATOM 1584 O O . GLU A 1 195 ? 1.759 -6.558 15.231 1.00 78.44 195 GLU A O 1
ATOM 1589 N N . ARG A 1 196 ? 1.877 -8.538 14.168 1.00 76.12 196 ARG A N 1
ATOM 1590 C CA . ARG A 1 196 ? 3.052 -9.023 14.908 1.00 76.12 196 ARG A CA 1
ATOM 1591 C C . ARG A 1 196 ? 4.296 -8.178 14.637 1.00 76.12 196 ARG A C 1
ATOM 1593 O O . ARG A 1 196 ? 5.105 -7.984 15.540 1.00 76.12 196 ARG A O 1
ATOM 1600 N N . VAL A 1 197 ? 4.455 -7.683 13.410 1.00 77.44 197 VAL A N 1
ATOM 1601 C CA . VAL A 1 197 ? 5.558 -6.784 13.048 1.00 77.44 197 VAL A CA 1
ATOM 1602 C C . VAL A 1 197 ? 5.342 -5.401 13.651 1.00 77.44 197 VAL A C 1
ATOM 1604 O O . VAL A 1 197 ? 6.230 -4.892 14.327 1.00 77.44 197 VAL A O 1
ATOM 1607 N N . ILE A 1 198 ? 4.167 -4.804 13.446 1.00 77.38 198 ILE A N 1
ATOM 1608 C CA . ILE A 1 198 ? 3.860 -3.436 13.875 1.00 77.38 198 ILE A CA 1
ATOM 1609 C C . ILE A 1 198 ? 3.947 -3.298 15.396 1.00 77.38 198 ILE A C 1
ATOM 1611 O O . ILE A 1 198 ? 4.482 -2.301 15.873 1.00 77.38 198 ILE A O 1
ATOM 1615 N N . ARG A 1 199 ? 3.502 -4.304 16.164 1.00 73.94 199 ARG A N 1
ATOM 1616 C CA . ARG A 1 199 ? 3.608 -4.288 17.633 1.00 73.94 199 ARG A CA 1
ATOM 1617 C C . ARG A 1 199 ? 5.044 -4.108 18.136 1.00 73.94 199 ARG A C 1
ATOM 1619 O O . ARG A 1 199 ? 5.216 -3.495 19.176 1.00 73.94 199 ARG A O 1
ATOM 1626 N N . LYS A 1 200 ? 6.065 -4.563 17.399 1.00 75.56 200 LYS A N 1
ATOM 1627 C CA . LYS A 1 200 ? 7.478 -4.356 17.778 1.00 75.56 200 LYS A CA 1
ATOM 1628 C C . LYS A 1 200 ? 7.940 -2.901 17.659 1.00 75.56 200 LYS A C 1
ATOM 1630 O O . LYS A 1 200 ? 8.967 -2.552 18.224 1.00 75.56 200 LYS A O 1
ATOM 1635 N N . TYR A 1 201 ? 7.225 -2.087 16.885 1.00 73.81 201 TYR A N 1
ATOM 1636 C CA . TYR A 1 201 ? 7.563 -0.687 16.618 1.00 73.81 201 TYR A CA 1
ATOM 1637 C C . TYR A 1 201 ? 6.584 0.296 17.276 1.00 73.81 201 TYR A C 1
ATOM 1639 O O . TYR A 1 201 ? 6.740 1.503 17.112 1.00 73.81 201 TYR A O 1
ATOM 1647 N N . MET A 1 202 ? 5.567 -0.195 17.991 1.00 72.19 202 MET A N 1
ATOM 1648 C CA . MET A 1 202 ? 4.644 0.643 18.757 1.00 72.19 202 MET A CA 1
ATOM 1649 C C . MET A 1 202 ? 5.210 0.911 20.154 1.00 72.19 202 MET A C 1
ATOM 1651 O O . MET A 1 202 ? 5.684 -0.011 20.811 1.00 72.19 202 MET A O 1
ATOM 1655 N N . THR A 1 203 ? 5.127 2.162 20.607 1.00 75.44 203 THR A N 1
ATOM 1656 C CA . THR A 1 203 ? 5.400 2.544 22.002 1.00 75.44 203 THR A CA 1
ATOM 1657 C C . THR A 1 203 ? 4.336 1.948 22.931 1.00 75.44 203 THR A C 1
ATOM 1659 O O . THR A 1 203 ? 3.200 1.747 22.497 1.00 75.44 203 THR A O 1
ATOM 1662 N N . GLU A 1 204 ? 4.667 1.715 24.206 1.00 70.50 204 GLU A N 1
ATOM 1663 C CA . GLU A 1 204 ? 3.710 1.242 25.225 1.00 70.50 204 GLU A CA 1
ATOM 1664 C C . GLU A 1 204 ? 2.457 2.129 25.296 1.00 70.50 204 GLU A C 1
ATOM 1666 O O . GLU A 1 204 ? 1.350 1.612 25.196 1.00 70.50 204 GLU A O 1
ATOM 1671 N N . GLU A 1 205 ? 2.609 3.458 25.268 1.00 71.00 205 GLU A N 1
ATOM 1672 C CA . GLU A 1 205 ? 1.480 4.405 25.221 1.00 71.00 205 GLU A CA 1
ATOM 1673 C C . GLU A 1 205 ? 0.542 4.184 24.019 1.00 71.00 205 GLU A C 1
ATOM 1675 O O . GLU A 1 205 ? -0.672 4.346 24.123 1.00 71.00 205 GLU A O 1
ATOM 1680 N N . MET A 1 206 ? 1.079 3.796 22.855 1.00 73.69 206 MET A N 1
ATOM 1681 C CA . MET A 1 206 ? 0.259 3.515 21.671 1.00 73.69 206 MET A CA 1
ATOM 1682 C C . MET A 1 206 ? -0.479 2.184 21.799 1.00 73.69 206 MET A C 1
ATOM 1684 O O . MET A 1 206 ? -1.577 2.052 21.263 1.00 73.69 206 MET A O 1
ATOM 1688 N N . ILE A 1 207 ? 0.126 1.195 22.463 1.00 73.56 207 ILE A N 1
ATOM 1689 C CA . ILE A 1 207 ? -0.516 -0.089 22.758 1.00 73.56 207 ILE A CA 1
ATOM 1690 C C . ILE A 1 207 ? -1.676 0.153 23.722 1.00 73.56 207 ILE A C 1
ATOM 1692 O O . ILE A 1 207 ? -2.802 -0.222 23.403 1.00 73.56 207 ILE A O 1
ATOM 1696 N N . GLU A 1 208 ? -1.422 0.864 24.819 1.00 73.25 208 GLU A N 1
ATOM 1697 C CA . GLU A 1 208 ? -2.424 1.206 25.829 1.00 73.25 208 GLU A CA 1
ATOM 1698 C C . GLU A 1 208 ? -3.555 2.056 25.251 1.00 73.25 208 GLU A C 1
ATOM 1700 O O . GLU A 1 208 ? -4.720 1.732 25.452 1.00 73.25 208 GLU A O 1
ATOM 1705 N N . ALA A 1 209 ? -3.255 3.089 24.457 1.00 72.50 209 ALA A N 1
ATOM 1706 C CA . ALA A 1 209 ? -4.289 3.898 23.813 1.00 72.50 209 ALA A CA 1
ATOM 1707 C C . ALA A 1 209 ? -5.173 3.067 22.866 1.00 72.50 209 ALA A C 1
ATOM 1709 O O . ALA A 1 209 ? -6.383 3.284 22.791 1.00 72.50 209 ALA A O 1
ATOM 1710 N N . TRP A 1 210 ? -4.590 2.105 22.147 1.00 69.19 210 TRP A N 1
ATOM 1711 C CA . TRP A 1 210 ? -5.333 1.212 21.257 1.00 69.19 210 TRP A CA 1
ATOM 1712 C C . TRP A 1 210 ? -6.128 0.135 22.002 1.00 69.19 210 TRP A C 1
ATOM 1714 O O . TRP A 1 210 ? -7.196 -0.259 21.530 1.00 69.19 210 TRP A O 1
ATOM 1724 N N . ASP A 1 211 ? -5.623 -0.364 23.127 1.00 71.44 211 ASP A N 1
ATOM 1725 C CA . ASP A 1 211 ? -6.312 -1.340 23.977 1.00 71.44 211 ASP A CA 1
ATOM 1726 C C . ASP A 1 211 ? -7.428 -0.670 24.800 1.00 71.44 211 ASP A C 1
ATOM 1728 O O . ASP A 1 211 ? -8.538 -1.191 24.844 1.00 71.44 211 ASP A O 1
ATOM 1732 N N . ALA A 1 212 ? -7.232 0.562 25.270 1.00 69.88 212 ALA A N 1
ATOM 1733 C CA . ALA A 1 212 ? -8.269 1.369 25.918 1.00 69.88 212 ALA A CA 1
ATOM 1734 C C . ALA A 1 212 ? -9.424 1.752 24.970 1.00 69.88 212 ALA A C 1
ATOM 1736 O O . ALA A 1 212 ? -10.568 1.901 25.404 1.00 69.88 212 ALA A O 1
ATOM 1737 N N . MET A 1 213 ? -9.162 1.907 23.663 1.00 67.62 213 MET A N 1
ATOM 1738 C CA . MET A 1 213 ? -10.237 2.052 22.666 1.00 67.62 213 MET A CA 1
ATOM 1739 C C . MET A 1 213 ? -11.087 0.783 22.545 1.00 67.62 213 MET A C 1
ATOM 1741 O O . MET A 1 213 ? -12.264 0.889 22.213 1.00 67.62 213 MET A O 1
ATOM 1745 N N . ALA A 1 214 ? -10.507 -0.396 22.794 1.00 61.97 214 ALA A N 1
ATOM 1746 C CA . ALA A 1 214 ? -11.248 -1.650 22.777 1.00 61.97 214 ALA A CA 1
ATOM 1747 C C . ALA A 1 214 ? -12.188 -1.771 23.974 1.00 61.97 214 ALA A C 1
ATOM 1749 O O . ALA A 1 214 ? -13.343 -2.127 23.780 1.00 61.97 214 ALA A O 1
ATOM 1750 N N . GLU A 1 215 ? -11.722 -1.401 25.166 1.00 61.12 215 GLU A N 1
ATOM 1751 C CA . GLU A 1 215 ? -12.528 -1.458 26.391 1.00 61.12 215 GLU A CA 1
ATOM 1752 C C . GLU A 1 215 ? -13.706 -0.469 26.361 1.00 61.12 215 GLU A C 1
ATOM 1754 O O . GLU A 1 215 ? -14.835 -0.831 26.685 1.00 61.12 215 GLU A O 1
ATOM 1759 N N . LYS A 1 216 ? -13.490 0.765 25.879 1.00 58.72 216 LYS A N 1
ATOM 1760 C CA . LYS A 1 216 ? -14.541 1.802 25.858 1.00 58.72 216 LYS A CA 1
ATOM 1761 C C . LYS A 1 216 ? -15.717 1.522 24.920 1.00 58.72 216 LYS A C 1
ATOM 1763 O O . LYS A 1 216 ? -16.795 2.055 25.156 1.00 58.72 216 LYS A O 1
ATOM 1768 N N . GLU A 1 217 ? -15.515 0.772 23.837 1.00 55.12 217 GLU A N 1
ATOM 1769 C CA . GLU A 1 217 ? -16.592 0.431 22.890 1.00 55.12 217 GLU A CA 1
ATOM 1770 C C . GLU A 1 217 ? -17.294 -0.894 23.250 1.00 55.12 217 GLU A C 1
ATOM 1772 O O . GLU A 1 217 ? -18.365 -1.152 22.710 1.00 55.12 217 GLU A O 1
ATOM 1777 N N . THR A 1 218 ? -16.744 -1.707 24.165 1.00 51.72 218 THR A N 1
ATOM 1778 C CA . THR A 1 218 ? -17.421 -2.897 24.723 1.00 51.72 218 THR A CA 1
ATOM 1779 C C . THR A 1 218 ? -18.329 -2.597 25.919 1.00 51.72 218 THR A C 1
ATOM 1781 O O . THR A 1 218 ? -19.184 -3.420 26.234 1.00 51.72 218 THR A O 1
ATOM 1784 N N . ASP A 1 219 ? -18.166 -1.435 26.559 1.00 45.03 219 ASP A N 1
ATOM 1785 C CA . ASP A 1 219 ? -18.959 -0.984 27.718 1.00 45.03 219 ASP A CA 1
ATOM 1786 C C . ASP A 1 219 ? -20.230 -0.182 27.340 1.00 45.03 219 ASP A C 1
ATOM 1788 O O . ASP A 1 219 ? -20.858 0.436 28.205 1.00 45.03 219 ASP A O 1
ATOM 1792 N N . ILE A 1 220 ? -20.620 -0.172 26.058 1.00 42.38 220 ILE A N 1
ATOM 1793 C CA . ILE A 1 220 ? -21.843 0.475 25.534 1.00 42.38 220 ILE A CA 1
ATOM 1794 C C . ILE A 1 220 ? -22.757 -0.588 24.928 1.00 42.38 220 ILE A C 1
ATOM 1796 O O . ILE A 1 220 ? -23.977 -0.536 25.209 1.00 42.38 220 ILE A O 1
#

Secondary structure (DSSP, 8-state):
--SS--TTTHHHHHHHHHHHHHHHHHHHHHHTSSGGGHHHHHHHHHHHIIIIIIT--S-HHHHHHHHHHHHHHHHHHHHHHHHHHHHHHHHHHHHHHHHTTSTT-HHHHHHHHHHHHHHHHHHHHHHHHHHHHHH----HHHHHHHHHHHHHHTHHHHHHHHHHHHHHHHHHHH-GGGGGTHHHHHHHHHHHHHHHHHHTTS-HHHHHHHHHHHHHHH--

Sequence (220 aa):
MGEIFGLDGGIMKFLSKVSDICIISILWLICCLPIVTIGASTTAAYYTMVKVVKREIGTLHKEFFRSFRMNFKDSIVINLIYLFLMIILAFNIYMMYQQIGNPEDNFAFQMFFIYLALFILVFIAAIYTYPMLSRFEMSKIRLIKLSVLAMFHNFPISLLLVAIFVLSFLVIVMLPFGVLFMPGVCLYIYSYFMERVIRKYMTEEMIEAWDAMAEKETDI

Organism: NCBI:txid536231

pLDDT: mean 77.85, std 9.21, range [41.78, 91.12]

Foldseek 3Di:
DPPPCPPPPDVVLVVVLLVLLLVLLVQLVVQCPPVLRNLLSLLLSLLLLCQCNVLVFDDSVVSSVVSSVVLVVVSSVLSVVLVVLLVVLVVLLVVLVVVVPDPPPPPSVVSNVVSVVVNLLSVLLSLQLSNLSNQDPDDSVVSSVVSSVLCVVPVVLSVVLVVLVVVLVVVCVVPVVSSSNSVSVSSNVSSVSSVVSVVVVDDPVSVVVVVVSSVVRVVD

InterPro domains:
  IPR006938 Protein of unknown function DUF624 [PF04854] (22-93)

Radius of gyration: 19.96 Å; chains: 1; bounding box: 52×48×57 Å